Protein AF-E4X9U7-F1 (afdb_monomer_lite)

Organism: Oikopleura dioica (NCBI:txid34765)

Radius of gyration: 20.71 Å; chains: 1; bounding box: 51×36×70 Å

Structure (mmCIF, N/CA/C/O backbone):
data_AF-E4X9U7-F1
#
_entry.id   AF-E4X9U7-F1
#
loop_
_atom_site.group_PDB
_atom_site.id
_atom_site.type_symbol
_atom_site.label_atom_id
_atom_site.label_alt_id
_atom_site.label_comp_id
_atom_site.label_asym_id
_atom_site.label_entity_id
_atom_site.label_seq_id
_atom_site.pdbx_PDB_ins_code
_atom_site.Cartn_x
_atom_site.Cartn_y
_atom_site.Cartn_z
_atom_site.occupancy
_atom_site.B_iso_or_equiv
_atom_site.auth_seq_id
_atom_site.auth_comp_id
_atom_site.auth_asym_id
_atom_site.auth_atom_id
_atom_site.pdbx_PDB_model_num
ATOM 1 N N . MET A 1 1 ? -1.287 -4.870 41.354 1.00 30.45 1 MET A N 1
ATOM 2 C CA . MET A 1 1 ? -2.288 -5.944 41.155 1.00 30.45 1 MET A CA 1
ATOM 3 C C . MET A 1 1 ? -3.114 -5.733 39.871 1.00 30.45 1 MET A C 1
ATOM 5 O O . MET A 1 1 ? -4.284 -6.067 39.867 1.00 30.45 1 MET A O 1
ATOM 9 N N . ASN A 1 2 ? -2.528 -5.222 38.771 1.00 31.41 2 ASN A N 1
ATOM 10 C CA . ASN A 1 2 ? -3.279 -4.893 37.539 1.00 31.41 2 ASN A CA 1
ATOM 11 C C . ASN A 1 2 ? -2.710 -5.488 36.234 1.00 31.41 2 ASN A C 1
ATOM 13 O O . ASN A 1 2 ? -3.293 -5.262 35.182 1.00 31.41 2 ASN A O 1
ATOM 17 N N . ASP A 1 3 ? -1.643 -6.294 36.274 1.00 37.22 3 ASP A N 1
ATOM 18 C CA . ASP A 1 3 ? -1.066 -6.878 35.046 1.00 37.22 3 ASP A CA 1
ATOM 19 C C . ASP A 1 3 ? -1.612 -8.265 34.678 1.00 37.22 3 ASP A C 1
ATOM 21 O O . ASP A 1 3 ? -1.472 -8.710 33.543 1.00 37.22 3 ASP A O 1
ATOM 25 N N . PHE A 1 4 ? -2.307 -8.949 35.592 1.00 29.03 4 PHE A N 1
ATOM 26 C CA . PHE A 1 4 ? -2.798 -10.312 35.338 1.00 29.03 4 PHE A CA 1
ATOM 27 C C . PHE A 1 4 ? -4.132 -10.369 34.566 1.00 29.03 4 PHE A C 1
ATOM 29 O O . PHE A 1 4 ? -4.495 -11.419 34.038 1.00 29.03 4 PHE A O 1
ATOM 36 N N . MET A 1 5 ? -4.859 -9.247 34.462 1.00 32.81 5 MET A N 1
ATOM 37 C CA . MET A 1 5 ? -6.132 -9.157 33.723 1.00 32.81 5 MET A CA 1
ATOM 38 C C . MET A 1 5 ? -5.970 -8.681 32.271 1.00 32.81 5 MET A C 1
ATOM 40 O O . MET A 1 5 ? -6.881 -8.867 31.470 1.00 32.81 5 MET A O 1
ATOM 44 N N . ALA A 1 6 ? -4.815 -8.120 31.899 1.00 45.69 6 ALA A N 1
ATOM 45 C CA . ALA A 1 6 ? -4.606 -7.539 30.570 1.00 45.69 6 ALA A CA 1
ATOM 46 C C . ALA A 1 6 ? -4.510 -8.584 29.439 1.00 45.69 6 ALA A C 1
ATOM 48 O O . ALA A 1 6 ? -4.719 -8.246 28.278 1.00 45.69 6 ALA A O 1
ATOM 49 N N . ILE A 1 7 ? -4.224 -9.850 29.768 1.00 43.09 7 ILE A N 1
ATOM 50 C CA . ILE A 1 7 ? -3.960 -10.907 28.776 1.00 43.09 7 ILE A CA 1
ATOM 51 C C . ILE A 1 7 ? -5.187 -11.819 28.553 1.00 43.09 7 ILE A C 1
ATOM 53 O O 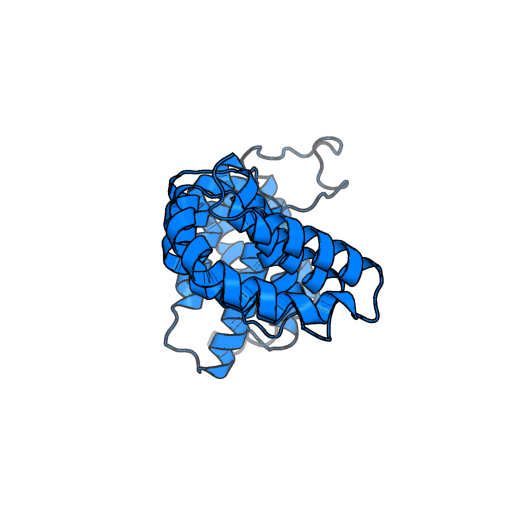. ILE A 1 7 ? -5.278 -12.485 27.528 1.00 43.09 7 ILE A O 1
ATOM 57 N N . ARG A 1 8 ? -6.187 -11.815 29.451 1.00 45.44 8 ARG A N 1
ATOM 58 C CA . ARG A 1 8 ? -7.375 -12.698 29.364 1.00 45.44 8 ARG A CA 1
ATOM 59 C C . ARG A 1 8 ? -8.542 -12.167 28.510 1.00 45.44 8 ARG A C 1
ATOM 61 O O . ARG A 1 8 ? -9.559 -12.844 28.429 1.00 45.44 8 ARG A O 1
ATOM 68 N N . GLY A 1 9 ? -8.425 -10.985 27.898 1.00 55.84 9 GLY A N 1
ATOM 69 C CA . GLY A 1 9 ? -9.565 -10.273 27.288 1.00 55.84 9 GLY A CA 1
ATOM 70 C C . GLY A 1 9 ? -9.423 -9.874 25.817 1.00 55.84 9 GLY A C 1
ATOM 71 O O . GLY A 1 9 ? -10.259 -9.131 25.313 1.00 55.84 9 GLY A O 1
ATOM 72 N N . LEU A 1 10 ? -8.372 -10.311 25.121 1.00 67.50 10 LEU A N 1
ATOM 73 C CA . LEU A 1 10 ? -8.215 -10.046 23.689 1.00 67.50 10 LEU A CA 1
ATOM 74 C C . LEU A 1 10 ? -8.800 -11.242 22.932 1.00 67.50 10 LEU A C 1
ATOM 76 O O . LEU A 1 10 ? -8.071 -12.166 22.595 1.00 67.50 10 LEU A O 1
ATOM 80 N N . THR A 1 11 ? -10.119 -11.261 22.745 1.00 83.31 11 THR A N 1
ATOM 81 C CA . THR A 1 11 ? -10.807 -12.238 21.882 1.00 83.31 11 THR A CA 1
ATOM 82 C C . THR A 1 11 ? -11.257 -11.576 20.583 1.00 83.31 11 THR A C 1
ATOM 84 O O . THR A 1 11 ? -11.285 -10.344 20.487 1.00 83.31 11 THR A O 1
ATOM 87 N N . GLU A 1 12 ? -11.619 -12.373 19.580 1.00 84.12 12 GLU A N 1
ATOM 88 C CA . GLU A 1 12 ? -12.164 -11.856 18.320 1.00 84.12 12 GLU A CA 1
ATOM 89 C C . GLU A 1 12 ? -13.484 -11.101 18.546 1.00 84.12 12 GLU A C 1
ATOM 91 O O . GLU A 1 12 ? -13.684 -10.021 17.993 1.00 84.12 12 GLU A O 1
ATOM 96 N N . GLU A 1 13 ? -14.344 -11.578 19.449 1.00 88.38 13 GLU A N 1
ATOM 97 C CA . GLU A 1 13 ? -15.596 -10.893 19.794 1.00 88.38 13 GLU A CA 1
ATOM 98 C C . GLU A 1 13 ? -15.329 -9.539 20.457 1.00 88.38 13 GLU A C 1
ATOM 100 O O . GLU A 1 13 ? -15.989 -8.542 20.154 1.00 88.38 13 GLU A O 1
ATOM 105 N N . SER A 1 14 ? -14.324 -9.488 21.336 1.00 89.88 14 SER A N 1
ATOM 106 C CA . SER A 1 14 ? -13.909 -8.257 22.014 1.00 89.88 14 SER A CA 1
ATOM 107 C C . SER A 1 14 ? -13.338 -7.240 21.025 1.00 89.88 14 SER A C 1
ATOM 109 O O . SER A 1 14 ? -13.605 -6.043 21.152 1.00 89.88 14 SER A O 1
ATOM 111 N N . LEU A 1 15 ? -12.594 -7.711 20.020 1.00 91.62 15 LEU A N 1
ATOM 112 C CA . LEU A 1 15 ? -12.098 -6.894 18.916 1.00 91.62 15 LEU A CA 1
ATOM 113 C C . LEU A 1 15 ? -13.257 -6.325 18.092 1.00 91.62 15 LEU A C 1
ATOM 115 O O . LEU A 1 15 ? -13.330 -5.110 17.923 1.00 91.62 15 LEU A O 1
ATOM 119 N N . ILE A 1 16 ? -14.180 -7.175 17.630 1.00 91.31 16 ILE A N 1
ATOM 120 C CA . ILE A 1 16 ? -15.332 -6.758 16.818 1.00 91.31 16 ILE A CA 1
ATOM 121 C C . ILE A 1 16 ? -16.148 -5.702 17.567 1.00 91.31 16 ILE A C 1
ATOM 123 O O . ILE A 1 16 ? -16.432 -4.632 17.021 1.00 91.31 16 ILE A O 1
ATOM 127 N N . LEU A 1 17 ? -16.476 -5.957 18.837 1.00 92.75 17 LEU A N 1
ATOM 128 C CA . LEU A 1 17 ? -17.208 -5.006 19.670 1.00 92.75 17 LEU A CA 1
ATOM 129 C C . LEU A 1 17 ? -16.447 -3.681 19.807 1.00 92.75 17 LEU A C 1
ATOM 131 O O . LEU A 1 17 ? -17.032 -2.615 19.610 1.00 92.75 17 LEU A O 1
ATOM 135 N N . ALA A 1 18 ? -15.145 -3.730 20.098 1.00 93.44 18 ALA A N 1
ATOM 136 C CA . ALA A 1 18 ? -14.320 -2.532 20.206 1.00 93.44 18 ALA A CA 1
ATOM 137 C C . ALA A 1 18 ? -14.277 -1.742 18.889 1.00 93.44 18 ALA A C 1
ATOM 139 O O . ALA A 1 18 ? -14.348 -0.511 18.920 1.00 93.44 18 ALA A O 1
ATOM 140 N N . THR A 1 19 ? -14.214 -2.412 17.736 1.00 94.38 19 THR A N 1
ATOM 141 C CA . THR A 1 19 ? -14.242 -1.768 16.416 1.00 94.38 19 THR A CA 1
ATOM 142 C C . THR A 1 19 ? -15.555 -1.021 16.197 1.00 94.38 19 THR A C 1
ATOM 144 O O . THR A 1 19 ? -15.530 0.162 15.849 1.00 94.38 19 THR A O 1
ATOM 147 N N . TRP A 1 20 ? -16.698 -1.653 16.469 1.00 94.44 20 TRP A N 1
ATOM 148 C CA . TRP A 1 20 ? -18.013 -1.024 16.305 1.00 94.44 20 TRP A CA 1
ATOM 149 C C . TRP A 1 20 ? -18.253 0.130 17.281 1.00 94.44 20 TRP A C 1
ATOM 151 O O . TRP A 1 20 ? -18.753 1.184 16.879 1.00 94.44 20 TRP A O 1
ATOM 161 N N . VAL A 1 21 ? -17.832 -0.017 18.541 1.00 94.38 21 VAL A N 1
ATOM 162 C CA . VAL A 1 21 ? -17.889 1.071 19.529 1.00 94.38 21 VAL A CA 1
ATOM 163 C C . VAL A 1 21 ? -17.029 2.250 19.074 1.00 94.38 21 VAL A C 1
ATOM 165 O O . VAL A 1 21 ? -17.490 3.394 19.083 1.00 94.38 21 VAL A O 1
ATOM 168 N N . THR A 1 22 ? -15.807 1.982 18.608 1.00 95.44 22 THR A N 1
ATOM 169 C CA . THR A 1 22 ? -14.901 3.023 18.104 1.00 95.44 22 THR A CA 1
ATOM 170 C C . THR A 1 22 ? -15.496 3.732 16.893 1.00 95.44 22 THR A C 1
ATOM 172 O O . THR A 1 22 ? -15.473 4.962 16.845 1.00 95.44 22 THR A O 1
ATOM 175 N N . LYS A 1 23 ? -16.100 2.990 15.957 1.00 94.50 23 LYS A N 1
ATOM 176 C CA . LYS A 1 23 ? -16.804 3.561 14.804 1.00 94.50 23 LYS A CA 1
ATOM 177 C C . LYS A 1 23 ? -17.934 4.496 15.234 1.00 94.50 23 LYS A C 1
ATOM 179 O O . LYS A 1 23 ? -17.986 5.636 14.781 1.00 94.50 23 LYS A O 1
ATOM 184 N N . GLY A 1 24 ? -18.804 4.063 16.145 1.00 93.06 24 GLY A N 1
ATOM 185 C CA . GLY A 1 24 ? -19.896 4.905 16.645 1.00 93.06 24 GLY A CA 1
ATOM 186 C C . GLY A 1 24 ? -19.395 6.196 17.307 1.00 93.06 24 GLY A C 1
ATOM 187 O O . GLY A 1 24 ? -19.920 7.283 17.049 1.00 93.06 24 GLY A O 1
ATOM 188 N N . ILE A 1 25 ? -18.334 6.103 18.116 1.00 93.75 25 ILE A N 1
ATOM 189 C CA . ILE A 1 25 ? -17.696 7.266 18.755 1.00 93.75 25 ILE A CA 1
ATOM 190 C C . ILE A 1 25 ? -17.080 8.198 17.705 1.00 93.75 25 ILE A C 1
ATOM 192 O O . ILE A 1 25 ? -17.238 9.418 17.816 1.00 93.75 25 ILE A O 1
ATOM 196 N N . LEU A 1 26 ? -16.409 7.642 16.695 1.00 94.44 26 LEU A N 1
ATOM 197 C CA . LEU A 1 26 ? -15.805 8.379 15.589 1.00 94.44 26 LEU A CA 1
ATOM 198 C C . LEU A 1 26 ? -16.857 9.183 14.819 1.00 94.44 26 LEU A C 1
ATOM 200 O O . LEU A 1 26 ? -16.718 10.403 14.702 1.00 94.44 26 LEU A O 1
ATOM 204 N N . LEU A 1 27 ? -17.924 8.521 14.362 1.00 92.69 27 LEU A N 1
ATOM 205 C CA . LEU A 1 27 ? -18.994 9.138 13.570 1.00 92.69 27 LEU A CA 1
ATOM 206 C C . LEU A 1 27 ? -19.703 10.256 14.347 1.00 92.69 27 LEU A C 1
ATOM 208 O O . LEU A 1 27 ? -19.949 11.331 13.799 1.00 92.69 27 LEU A O 1
ATOM 212 N N . LYS A 1 28 ? -19.957 10.048 15.647 1.00 91.94 28 LYS A N 1
ATOM 213 C CA . LYS A 1 28 ? -20.568 11.053 16.538 1.00 91.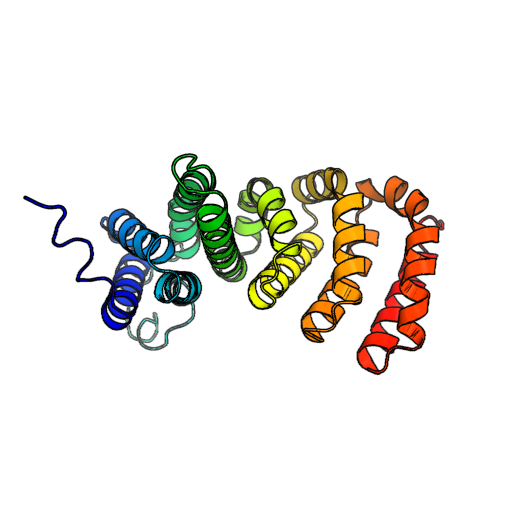94 28 LYS A CA 1
ATOM 214 C C . LYS A 1 28 ? -19.604 12.189 16.917 1.00 91.94 28 LYS A C 1
ATOM 216 O O . LYS A 1 28 ? -20.034 13.256 17.362 1.00 91.94 28 LYS A O 1
ATOM 221 N N . GLY A 1 29 ? -18.298 11.975 16.770 1.00 90.00 29 GLY A N 1
ATOM 222 C CA . GLY A 1 29 ? -17.257 12.909 17.186 1.00 90.00 29 GLY A CA 1
ATOM 223 C C . GLY A 1 29 ? -17.010 12.942 18.699 1.00 90.00 29 GLY A C 1
ATOM 224 O O . GLY A 1 29 ? -16.651 13.996 19.229 1.00 90.00 29 GLY A O 1
ATOM 225 N N . GLY A 1 30 ? -17.180 11.820 19.401 1.00 91.62 30 GLY A N 1
ATOM 226 C CA . GLY A 1 30 ? -16.997 11.723 20.854 1.00 91.62 30 GLY A CA 1
ATOM 227 C C . GLY A 1 30 ? -15.571 12.040 21.334 1.00 91.62 30 GLY A C 1
ATOM 228 O O . GLY A 1 30 ? -14.601 11.937 20.583 1.00 91.62 30 GLY A O 1
ATOM 229 N N . LYS A 1 31 ? -15.435 12.450 22.603 1.00 91.50 31 LYS A N 1
ATOM 230 C CA . LYS A 1 31 ? -14.141 12.827 23.213 1.00 91.50 31 LYS A CA 1
ATOM 231 C C . LYS A 1 31 ? -13.262 11.624 23.567 1.00 91.50 31 LYS A C 1
ATOM 233 O O . LYS A 1 31 ? -12.048 11.742 23.548 1.00 91.50 31 LYS A O 1
ATOM 238 N N . SER A 1 32 ? -13.866 10.466 23.828 1.00 93.75 32 SER A N 1
ATOM 239 C CA . SER A 1 32 ? -13.161 9.225 24.173 1.00 93.75 32 SER A CA 1
ATOM 240 C C . SER A 1 32 ? -12.509 8.523 22.975 1.00 93.75 32 SER A C 1
ATOM 242 O O . SER A 1 32 ? -11.929 7.457 23.145 1.00 93.75 32 SER A O 1
ATOM 244 N N . LEU A 1 33 ? -12.589 9.092 21.763 1.00 94.19 33 LEU A N 1
ATOM 245 C CA . LEU A 1 33 ? -12.083 8.462 20.539 1.00 94.19 33 LEU A CA 1
ATOM 246 C C . LEU A 1 33 ? -10.615 8.034 20.660 1.00 94.19 33 LEU A C 1
ATOM 248 O O . LEU A 1 33 ? -10.282 6.921 20.280 1.00 94.19 33 LEU A O 1
ATOM 252 N N . GLU A 1 34 ? -9.752 8.888 21.210 1.00 94.19 34 GLU A N 1
ATOM 253 C CA . GLU A 1 34 ? -8.320 8.590 21.327 1.00 94.19 34 GLU A CA 1
ATOM 254 C C . GLU A 1 34 ? -8.046 7.358 22.193 1.00 94.19 34 GLU A C 1
ATOM 256 O O . GLU A 1 34 ? -7.286 6.487 21.780 1.00 94.19 34 GLU A O 1
ATOM 261 N N . GLU A 1 35 ? -8.732 7.236 23.332 1.00 93.75 35 GLU A N 1
ATOM 262 C CA . GLU A 1 35 ? -8.617 6.081 24.230 1.00 93.75 35 GLU A CA 1
ATOM 263 C C . GLU A 1 35 ? -9.051 4.781 23.533 1.00 93.75 35 GLU A C 1
ATOM 265 O O . GLU A 1 35 ? -8.449 3.723 23.716 1.00 93.75 35 GLU A O 1
ATOM 270 N N . TRP A 1 36 ? -10.098 4.850 22.709 1.00 94.75 36 TRP A N 1
ATOM 271 C CA . TRP A 1 36 ? -10.592 3.697 21.957 1.00 94.75 36 TRP A CA 1
ATOM 272 C C . TRP A 1 36 ? -9.680 3.315 20.790 1.00 94.75 36 TRP A C 1
ATOM 274 O O . TRP A 1 36 ? -9.463 2.125 20.560 1.00 94.75 36 TRP A O 1
ATOM 284 N N . LEU A 1 37 ? -9.072 4.293 20.115 1.00 94.44 37 LEU A N 1
ATOM 285 C CA . LEU A 1 37 ? -8.030 4.033 19.120 1.00 94.44 37 LEU A CA 1
ATOM 286 C C . LEU A 1 37 ? -6.805 3.372 19.759 1.00 94.44 37 LEU A C 1
ATOM 288 O O . LEU A 1 37 ? -6.274 2.419 19.193 1.00 94.44 37 LEU A O 1
ATOM 292 N N . ASP A 1 38 ? -6.403 3.800 20.959 1.00 92.56 38 ASP A N 1
ATOM 293 C CA . ASP A 1 38 ? -5.316 3.154 21.703 1.00 92.56 38 ASP A CA 1
ATOM 294 C C . ASP A 1 38 ? -5.666 1.707 22.064 1.00 92.56 38 ASP A C 1
ATOM 296 O O . ASP A 1 38 ? -4.839 0.809 21.896 1.00 92.56 38 ASP A O 1
ATOM 300 N N . LYS A 1 39 ? -6.908 1.440 22.486 1.00 91.38 39 LYS A N 1
ATOM 301 C CA . LYS A 1 39 ? -7.385 0.067 22.716 1.00 91.38 39 LYS A CA 1
ATOM 302 C C . LYS A 1 39 ? -7.302 -0.774 21.444 1.00 91.38 39 LYS A C 1
ATOM 304 O O . LYS A 1 39 ? -6.751 -1.868 21.509 1.00 91.38 39 LYS A O 1
ATOM 309 N N . LEU A 1 40 ? -7.777 -0.269 20.302 1.00 92.31 40 LEU A N 1
ATOM 310 C CA . LEU A 1 40 ? -7.688 -0.983 19.022 1.00 92.31 40 LEU A CA 1
ATOM 311 C C . LEU A 1 40 ? -6.240 -1.231 18.589 1.00 92.31 40 LEU A C 1
ATOM 313 O O . LEU A 1 40 ? -5.917 -2.338 18.160 1.00 92.31 40 LEU A O 1
ATOM 317 N N . LEU A 1 41 ? -5.343 -0.256 18.755 1.00 91.56 41 LEU A N 1
ATOM 318 C CA . LEU A 1 41 ? -3.920 -0.437 18.456 1.00 91.56 41 LEU A CA 1
ATOM 319 C C . LEU A 1 41 ? -3.280 -1.527 19.324 1.00 91.56 41 LEU A C 1
ATOM 321 O O . LEU A 1 41 ? -2.449 -2.293 18.834 1.00 91.56 41 LEU A O 1
ATOM 325 N N . ARG A 1 42 ? -3.694 -1.687 20.584 1.00 89.56 42 ARG A N 1
ATOM 326 C CA . ARG A 1 42 ? -3.177 -2.774 21.436 1.00 89.56 42 ARG A CA 1
ATOM 327 C C . ARG A 1 42 ? -3.494 -4.160 20.872 1.00 89.56 42 ARG A C 1
ATOM 329 O O . ARG A 1 42 ? -2.625 -5.024 20.929 1.00 89.56 42 ARG A O 1
ATOM 336 N N . PHE A 1 43 ? -4.657 -4.366 20.248 1.00 89.31 43 PHE A N 1
ATOM 337 C CA . PHE A 1 43 ? -4.956 -5.637 19.572 1.00 89.31 43 PHE A CA 1
ATOM 338 C C . PHE A 1 43 ? -3.965 -5.930 18.435 1.00 89.31 43 PHE A C 1
ATOM 340 O O . PHE A 1 43 ? -3.533 -7.066 18.275 1.00 89.31 43 PHE A O 1
ATOM 347 N N . THR A 1 44 ? -3.531 -4.907 17.694 1.00 87.38 44 THR A N 1
ATOM 348 C CA . THR A 1 44 ? -2.623 -5.047 16.533 1.00 87.38 44 THR A CA 1
ATOM 349 C C . THR A 1 44 ? -1.170 -5.377 16.905 1.00 87.38 44 THR A C 1
ATOM 351 O O . THR A 1 44 ? -0.376 -5.755 16.042 1.00 87.38 44 THR A O 1
ATOM 354 N N . THR A 1 45 ? -0.827 -5.256 18.190 1.00 85.31 45 THR A N 1
ATOM 355 C CA . THR A 1 45 ? 0.504 -5.547 18.755 1.00 85.31 45 THR A CA 1
ATOM 356 C C . THR A 1 45 ? 0.495 -6.754 19.700 1.00 85.31 45 THR A C 1
ATOM 358 O O . THR A 1 45 ? 1.510 -7.050 20.331 1.00 85.31 45 THR A O 1
ATOM 361 N N . ALA A 1 46 ? -0.649 -7.440 19.804 1.00 81.88 46 ALA A N 1
ATOM 362 C CA . ALA A 1 46 ? -0.854 -8.609 20.649 1.00 81.88 46 ALA A CA 1
ATOM 363 C C . ALA A 1 46 ? -0.365 -9.908 19.970 1.00 81.88 46 ALA A C 1
ATOM 365 O O . ALA A 1 46 ? 0.616 -9.910 19.226 1.00 81.88 46 ALA A O 1
ATOM 366 N N . SER A 1 47 ? -1.032 -11.037 20.237 1.00 76.38 47 SER A N 1
ATOM 367 C CA . SER A 1 47 ? -0.688 -12.335 19.649 1.00 76.38 47 SER A CA 1
ATOM 368 C C . SER A 1 47 ? -0.808 -12.333 18.119 1.00 76.38 47 SER A C 1
ATOM 370 O O . SER A 1 47 ? -1.559 -11.564 17.512 1.00 76.38 47 SER A O 1
ATOM 372 N N . LYS A 1 48 ? -0.055 -13.227 17.470 1.00 70.69 48 LYS A N 1
ATOM 373 C CA . LYS A 1 48 ? 0.078 -13.265 16.006 1.00 70.69 48 LYS A CA 1
ATOM 374 C C . LYS A 1 48 ? -1.252 -13.493 15.271 1.00 70.69 48 LYS A C 1
ATOM 376 O O . LYS A 1 48 ? -1.438 -12.950 14.191 1.00 70.69 48 LYS A O 1
ATOM 381 N N . GLU A 1 49 ? -2.165 -14.265 15.853 1.00 76.38 49 GLU A N 1
ATOM 382 C CA . GLU A 1 49 ? -3.452 -14.613 15.231 1.00 76.38 49 GLU A CA 1
ATOM 383 C C . GLU A 1 49 ? -4.422 -13.426 15.217 1.00 76.38 49 GLU A C 1
ATOM 385 O O . GLU A 1 49 ? -4.964 -13.073 14.173 1.00 76.38 49 GLU A O 1
ATOM 390 N N . ILE A 1 50 ? -4.581 -12.755 16.360 1.00 84.12 50 ILE A N 1
ATOM 391 C CA . ILE A 1 50 ? -5.548 -11.659 16.513 1.00 84.12 50 ILE A CA 1
ATOM 392 C C . ILE A 1 50 ? -5.001 -10.355 15.940 1.00 84.12 50 ILE A C 1
ATOM 394 O O . ILE A 1 50 ? -5.759 -9.563 15.389 1.00 84.12 50 ILE A O 1
ATOM 398 N N . SER A 1 51 ? -3.690 -10.127 16.034 1.00 87.69 51 SER A N 1
ATOM 399 C CA . SER A 1 51 ? -3.072 -8.869 15.603 1.00 87.69 51 SER A CA 1
ATOM 400 C C . SER A 1 51 ? -3.315 -8.539 14.135 1.00 87.69 51 SER A C 1
ATOM 402 O O . SER A 1 51 ? -3.529 -7.372 13.796 1.00 87.69 51 SER A O 1
ATOM 404 N N . ARG A 1 52 ? -3.350 -9.561 13.273 1.00 85.69 52 ARG A N 1
ATOM 405 C CA . ARG A 1 52 ? -3.656 -9.374 11.859 1.00 85.69 52 ARG A CA 1
ATOM 406 C C . ARG A 1 52 ? -5.126 -9.035 11.627 1.00 85.69 52 ARG A C 1
ATOM 408 O O . ARG A 1 52 ? -5.418 -8.049 10.958 1.00 85.69 52 ARG A O 1
ATOM 415 N N . ILE A 1 53 ? -6.037 -9.814 12.209 1.00 88.25 53 ILE A N 1
ATOM 416 C CA . ILE A 1 53 ? -7.483 -9.561 12.117 1.00 88.25 53 ILE A CA 1
ATOM 417 C C . ILE A 1 53 ? -7.785 -8.149 12.632 1.00 88.25 53 ILE A C 1
ATOM 419 O O . ILE A 1 53 ? -8.496 -7.384 11.988 1.00 88.25 53 ILE A O 1
ATOM 423 N N . ALA A 1 54 ? -7.145 -7.762 13.736 1.00 91.31 54 ALA A N 1
ATOM 424 C CA . ALA A 1 54 ? -7.258 -6.433 14.307 1.00 91.31 54 ALA A CA 1
ATOM 425 C C . ALA A 1 54 ? -6.839 -5.336 13.335 1.00 91.31 54 ALA A C 1
ATOM 427 O O . ALA A 1 54 ? -7.545 -4.338 13.251 1.00 91.31 54 ALA A O 1
ATOM 428 N N . ALA A 1 55 ? -5.739 -5.514 12.597 1.00 88.94 55 ALA A N 1
ATOM 429 C CA . ALA A 1 55 ? -5.294 -4.562 11.583 1.00 88.94 55 ALA A CA 1
ATOM 430 C C . ALA A 1 55 ? -6.287 -4.456 10.411 1.00 88.94 55 ALA A C 1
ATOM 432 O O . ALA A 1 55 ? -6.577 -3.348 9.960 1.00 88.94 55 ALA A O 1
ATOM 433 N N . ASP A 1 56 ? -6.865 -5.574 9.966 1.00 86.62 56 ASP A N 1
ATOM 434 C CA . ASP A 1 56 ? -7.883 -5.584 8.909 1.00 86.62 56 ASP A CA 1
ATOM 435 C C . ASP A 1 56 ? -9.208 -4.930 9.347 1.00 86.62 56 ASP A C 1
ATOM 437 O O . ASP A 1 56 ? -9.837 -4.217 8.561 1.00 86.62 56 ASP A O 1
ATOM 441 N N . CYS A 1 57 ? -9.600 -5.054 10.620 1.00 90.38 57 CYS A N 1
ATOM 442 C CA . CYS A 1 57 ? -10.798 -4.404 11.164 1.00 90.38 57 CYS A CA 1
ATOM 443 C C . CYS A 1 57 ? -10.763 -2.866 11.091 1.00 90.38 57 CYS A C 1
ATOM 445 O O . CYS A 1 57 ? -11.822 -2.240 11.151 1.00 90.38 57 CYS A O 1
ATOM 447 N N . TRP A 1 58 ? -9.597 -2.230 10.920 1.00 91.06 58 TRP A N 1
ATOM 448 C CA . TRP A 1 58 ? -9.510 -0.768 10.773 1.00 91.06 58 TRP A CA 1
ATOM 449 C C . TRP A 1 58 ? -10.243 -0.245 9.540 1.00 91.06 58 TRP A C 1
ATOM 451 O O . TRP A 1 58 ? -10.778 0.863 9.585 1.00 91.06 58 TRP A O 1
ATOM 461 N N . TRP A 1 59 ? -10.340 -1.048 8.476 1.00 86.75 59 TRP A N 1
ATOM 462 C CA . TRP A 1 59 ? -11.152 -0.719 7.302 1.00 86.75 59 TRP A CA 1
ATOM 463 C C . TRP A 1 59 ? -12.615 -0.428 7.677 1.00 86.75 59 TRP A C 1
ATOM 465 O O . TRP A 1 59 ? -13.237 0.487 7.136 1.00 86.75 59 TRP A O 1
ATOM 475 N N . LEU A 1 60 ? -13.165 -1.154 8.658 1.00 90.50 60 LEU A N 1
ATOM 476 C CA . LEU A 1 60 ? -14.561 -1.004 9.074 1.00 90.50 60 LEU A CA 1
ATOM 477 C C . LEU A 1 60 ? -14.856 0.365 9.691 1.00 90.50 60 LEU A C 1
ATOM 479 O O . LEU A 1 60 ? -16.010 0.786 9.661 1.00 90.50 60 LEU A O 1
ATOM 483 N N . LEU A 1 61 ? -13.853 1.074 10.224 1.00 91.44 61 LEU A N 1
ATOM 484 C CA . LEU A 1 61 ? -14.057 2.376 10.869 1.00 91.44 61 LEU A CA 1
ATOM 485 C C . LEU A 1 61 ? -14.589 3.435 9.896 1.00 91.44 61 LEU A C 1
ATOM 487 O O . LEU A 1 61 ? -15.401 4.262 10.307 1.00 91.44 61 LEU A O 1
ATOM 491 N N . LEU A 1 62 ? -14.165 3.384 8.629 1.00 86.12 62 LEU A N 1
ATOM 492 C CA . LEU A 1 62 ? -14.605 4.308 7.575 1.00 86.12 62 LEU A CA 1
ATOM 493 C C . LEU A 1 62 ? -15.405 3.630 6.454 1.00 86.12 62 LEU A C 1
ATOM 495 O O . LEU A 1 62 ? -15.947 4.331 5.610 1.00 86.12 62 LEU A O 1
ATOM 499 N N . GLY A 1 63 ? -15.496 2.296 6.425 1.00 83.50 63 GLY A N 1
ATOM 500 C CA . GLY A 1 63 ? -16.322 1.595 5.439 1.00 83.50 63 GLY A CA 1
ATOM 501 C C . GLY A 1 63 ? -17.812 1.937 5.563 1.00 83.50 63 GLY A C 1
ATOM 502 O O . GLY A 1 63 ? -18.286 2.273 6.648 1.00 83.50 63 GLY A O 1
ATOM 503 N N . ASP A 1 64 ? -18.569 1.816 4.476 1.00 80.75 64 ASP A N 1
ATOM 504 C CA . ASP A 1 64 ? -20.005 2.108 4.487 1.00 80.75 64 ASP A CA 1
ATOM 505 C C . ASP A 1 64 ? -20.785 1.139 5.381 1.00 80.75 64 ASP A C 1
ATOM 507 O O . ASP A 1 64 ? -20.573 -0.075 5.363 1.00 80.75 64 ASP A O 1
ATOM 511 N N . THR A 1 65 ? -21.710 1.683 6.170 1.00 84.62 65 THR A N 1
ATOM 512 C CA . THR A 1 65 ? -22.593 0.911 7.054 1.00 84.62 65 THR A CA 1
ATOM 513 C C . THR A 1 65 ? -24.007 1.476 6.986 1.00 84.62 65 THR A C 1
ATOM 515 O O . THR A 1 65 ? -24.238 2.528 7.586 1.00 84.62 65 THR A O 1
ATOM 518 N N . PRO A 1 66 ? -24.942 0.800 6.289 1.00 81.00 66 PRO A N 1
ATOM 519 C CA . PRO A 1 66 ? -26.312 1.284 6.093 1.00 81.00 66 PRO A CA 1
ATOM 520 C C . PRO A 1 66 ? -27.024 1.623 7.407 1.00 81.00 66 PRO A C 1
ATOM 522 O O . PRO A 1 66 ? -27.690 2.651 7.504 1.00 81.00 66 PRO A O 1
ATOM 525 N N . ASP A 1 67 ? -26.795 0.811 8.442 1.00 82.88 67 ASP A N 1
ATOM 526 C CA . ASP A 1 67 ? -27.405 0.975 9.766 1.00 82.88 67 ASP A CA 1
ATOM 527 C C . ASP A 1 67 ? -26.875 2.192 10.537 1.00 82.88 67 ASP A C 1
ATOM 529 O O . ASP A 1 67 ? -27.527 2.674 11.455 1.00 82.88 67 ASP A O 1
ATOM 533 N N . LEU A 1 68 ? -25.693 2.700 10.176 1.00 81.88 68 LEU A N 1
ATOM 534 C CA . LEU A 1 68 ? -25.075 3.895 10.757 1.00 81.88 68 LEU A CA 1
ATOM 535 C C . LEU A 1 68 ? -24.917 4.967 9.677 1.00 81.88 68 LEU A C 1
ATOM 537 O O . LEU A 1 68 ? -23.825 5.494 9.464 1.00 81.88 68 LEU A O 1
ATOM 541 N N . SER A 1 69 ? -26.009 5.250 8.972 1.00 84.25 69 SER A N 1
ATOM 542 C CA . SER A 1 69 ? -26.078 6.243 7.902 1.00 84.25 69 SER A CA 1
ATOM 543 C C . SER A 1 69 ? -26.883 7.475 8.320 1.00 84.25 69 SER A C 1
ATOM 545 O O . SER A 1 69 ? -27.675 7.451 9.267 1.00 84.25 69 SER A O 1
ATOM 547 N N . THR A 1 70 ? -26.711 8.571 7.580 1.00 83.25 70 THR A N 1
ATOM 548 C CA . THR A 1 70 ? -27.567 9.759 7.718 1.00 83.25 70 THR A CA 1
ATOM 549 C C . THR A 1 70 ? -29.026 9.461 7.369 1.00 83.25 70 THR A C 1
ATOM 551 O O . THR A 1 70 ? -29.921 10.075 7.941 1.00 83.25 70 THR A O 1
ATOM 554 N N . GLU A 1 71 ? -29.270 8.502 6.470 1.00 84.38 71 GLU A N 1
ATOM 555 C CA . GLU A 1 71 ? -30.609 8.043 6.068 1.00 84.38 71 GLU A CA 1
ATOM 556 C C . GLU A 1 71 ? -31.334 7.342 7.223 1.00 84.38 71 GLU A C 1
ATOM 558 O O . GLU A 1 71 ? -32.527 7.550 7.427 1.00 84.38 71 GLU A O 1
ATOM 563 N N . ALA A 1 72 ? -30.593 6.599 8.048 1.00 84.31 72 ALA A N 1
ATOM 564 C CA . ALA A 1 72 ? -31.083 6.007 9.290 1.00 84.31 72 ALA A CA 1
ATOM 565 C C . ALA A 1 72 ? -31.232 7.027 10.447 1.00 84.31 72 ALA A C 1
ATOM 567 O O . ALA A 1 72 ? -31.506 6.645 11.583 1.00 84.31 72 ALA A O 1
ATOM 568 N N . GLY A 1 73 ? -31.051 8.329 10.185 1.00 83.75 73 GLY A N 1
ATOM 569 C CA . GLY A 1 73 ? -31.229 9.407 11.164 1.00 83.75 73 GLY A CA 1
ATOM 570 C C . GLY A 1 73 ? -30.019 9.672 12.067 1.00 83.75 73 GLY A C 1
ATOM 571 O O . GLY A 1 73 ? -30.127 10.441 13.026 1.00 83.75 73 GLY A O 1
ATOM 572 N N . PHE A 1 74 ? -28.855 9.075 11.787 1.00 86.31 74 PHE A N 1
ATOM 573 C CA . PHE A 1 74 ? -27.646 9.318 12.575 1.00 86.31 74 PHE A CA 1
ATOM 574 C C . PHE A 1 74 ? -26.965 10.636 12.191 1.00 86.31 74 PHE A C 1
ATOM 576 O O . PHE A 1 74 ? -26.748 10.948 11.022 1.00 86.31 74 PHE A O 1
ATOM 583 N N . ASN A 1 75 ? -26.551 11.402 13.204 1.00 85.62 75 ASN A N 1
ATOM 584 C CA . ASN A 1 75 ? -25.768 12.621 13.011 1.00 85.62 75 ASN A CA 1
ATOM 585 C C . ASN A 1 75 ? -24.276 12.284 12.863 1.00 85.62 75 ASN A C 1
ATOM 587 O O . ASN A 1 75 ? -23.571 12.101 13.861 1.00 85.62 75 ASN A O 1
ATOM 591 N N . ILE A 1 76 ? -23.811 12.204 11.616 1.00 90.12 76 ILE A N 1
ATOM 592 C CA . ILE A 1 76 ? -22.427 11.876 11.265 1.00 90.12 76 ILE A CA 1
ATOM 593 C C . ILE A 1 76 ? -21.628 13.161 11.044 1.00 90.12 76 ILE A C 1
ATOM 595 O O . ILE A 1 76 ? -22.001 14.032 10.258 1.00 90.12 76 ILE A O 1
ATOM 599 N N . LYS A 1 77 ? -20.486 13.286 11.723 1.00 90.38 77 LYS A N 1
ATOM 600 C CA . LYS A 1 77 ? -19.574 14.415 11.519 1.00 90.38 77 LYS A CA 1
ATOM 601 C C . LYS A 1 77 ? -18.897 14.316 10.158 1.00 90.38 77 LYS A C 1
ATOM 603 O O . LYS A 1 77 ? -18.205 13.345 9.893 1.00 90.38 77 LYS A O 1
ATOM 608 N N . LEU A 1 78 ? -19.006 15.365 9.345 1.00 86.75 78 LEU A N 1
ATOM 609 C CA . LEU A 1 78 ? -18.402 15.421 8.008 1.00 86.75 78 LEU A CA 1
ATOM 610 C C . LEU A 1 78 ? -16.895 15.109 8.013 1.00 86.75 78 LEU A C 1
ATOM 612 O O . LEU A 1 78 ? -16.421 14.347 7.182 1.00 86.75 78 LEU A O 1
ATOM 616 N N . LEU A 1 79 ? -16.153 15.661 8.981 1.00 88.12 79 LEU A N 1
ATOM 617 C CA . LEU A 1 79 ? -14.691 15.543 9.049 1.00 88.12 79 LEU A CA 1
ATOM 618 C C . LEU A 1 79 ? -14.188 14.320 9.837 1.00 88.12 79 LEU A C 1
ATOM 620 O O . LEU A 1 79 ? -13.044 14.299 10.303 1.00 88.12 79 LEU A O 1
ATOM 624 N N . HIS A 1 80 ? -15.038 13.314 10.060 1.00 89.50 80 HIS A N 1
ATOM 625 C CA . HIS A 1 80 ? -14.631 12.108 10.780 1.00 89.50 80 HIS A CA 1
ATOM 626 C C . HIS A 1 80 ? -13.465 11.350 10.102 1.00 89.50 80 HIS A C 1
ATOM 628 O O . HIS A 1 80 ? -12.586 10.911 10.849 1.00 89.50 80 HIS A O 1
ATOM 634 N N . PRO A 1 81 ? -13.336 11.258 8.756 1.00 86.50 81 PRO A N 1
ATOM 635 C CA . PRO A 1 81 ? -12.200 10.573 8.134 1.00 86.50 81 PRO A CA 1
ATOM 636 C C . PRO A 1 81 ? -10.876 11.294 8.408 1.00 86.50 81 PRO A C 1
ATOM 638 O O . PRO A 1 81 ? -9.898 10.672 8.824 1.00 86.50 81 PRO A O 1
ATOM 641 N N . GLN A 1 82 ? -10.863 12.625 8.267 1.00 85.38 82 GLN A N 1
ATOM 642 C CA . GLN A 1 82 ? -9.690 13.457 8.551 1.00 85.38 82 GLN A CA 1
ATOM 643 C C . GLN A 1 82 ? -9.294 13.355 10.022 1.00 85.38 82 GLN A C 1
ATOM 645 O O . GLN A 1 82 ? -8.115 13.215 10.341 1.00 85.38 82 GLN A O 1
ATOM 650 N N . ARG A 1 83 ? -10.280 13.382 10.926 1.00 88.75 83 ARG A N 1
ATOM 651 C CA . ARG A 1 83 ? -10.039 13.247 12.364 1.00 88.75 83 ARG A CA 1
ATOM 652 C C . ARG A 1 83 ? -9.454 11.881 12.718 1.00 88.75 83 ARG A C 1
ATOM 654 O O . ARG A 1 83 ? -8.518 11.833 13.512 1.00 88.75 83 ARG A O 1
ATOM 661 N N . LEU A 1 84 ? -9.979 10.790 12.152 1.00 90.56 84 LEU A N 1
ATOM 662 C CA . LEU A 1 84 ? -9.442 9.447 12.389 1.00 90.56 84 LEU A CA 1
ATOM 663 C C . LEU A 1 84 ? -7.972 9.381 11.986 1.00 90.56 84 LEU A C 1
ATOM 665 O O . LEU A 1 84 ? -7.131 8.932 12.764 1.00 90.56 84 LEU A O 1
ATOM 669 N N . PHE A 1 85 ? -7.665 9.860 10.785 1.00 86.62 85 PHE A N 1
ATOM 670 C CA . PHE A 1 85 ? -6.317 9.825 10.248 1.00 86.62 85 PHE A CA 1
ATOM 671 C C . PHE A 1 85 ? -5.342 10.676 11.066 1.00 86.62 85 PHE A C 1
ATOM 673 O O . PHE A 1 85 ? -4.291 10.178 11.469 1.00 86.62 85 PHE A O 1
ATOM 680 N N . ALA A 1 86 ? -5.721 11.915 11.394 1.00 85.44 86 ALA A N 1
ATOM 681 C CA . ALA A 1 86 ? -4.897 12.834 12.177 1.00 85.44 86 ALA A CA 1
ATOM 682 C C . ALA A 1 86 ? -4.550 12.287 13.573 1.00 85.44 86 ALA A C 1
ATOM 684 O O . ALA A 1 86 ? -3.442 12.500 14.059 1.00 85.44 86 ALA A O 1
ATOM 685 N N . LEU A 1 87 ? -5.474 11.559 14.211 1.00 90.38 87 LEU A N 1
ATOM 686 C CA . LEU A 1 87 ? -5.239 10.940 15.520 1.00 90.38 87 LEU A CA 1
ATOM 687 C C . LEU A 1 87 ? -4.442 9.637 15.428 1.00 90.38 87 LEU A C 1
ATOM 689 O O . LEU A 1 87 ? -3.674 9.316 16.334 1.00 90.38 87 LEU A O 1
ATOM 693 N N . THR A 1 88 ? -4.631 8.874 14.354 1.00 89.56 88 THR A N 1
ATOM 694 C CA . THR A 1 88 ? -4.036 7.541 14.213 1.00 89.56 88 THR A CA 1
ATOM 695 C C . THR A 1 88 ? -2.601 7.615 13.708 1.00 89.56 88 THR A C 1
ATOM 697 O O . THR A 1 88 ? -1.736 6.909 14.221 1.00 89.56 88 THR A O 1
ATOM 700 N N . LEU A 1 89 ? -2.314 8.489 12.741 1.00 85.12 89 LEU A N 1
ATOM 701 C CA . LEU A 1 89 ? -1.007 8.557 12.091 1.00 85.12 89 LEU A CA 1
ATOM 702 C C . LEU A 1 89 ? 0.167 8.742 13.079 1.00 85.12 89 LEU A C 1
ATOM 704 O O . LEU A 1 89 ? 1.132 7.978 12.985 1.00 85.12 89 LEU A O 1
ATOM 708 N N . PRO A 1 90 ? 0.124 9.683 14.047 1.00 86.69 90 PRO A N 1
ATOM 709 C CA . PRO A 1 90 ? 1.204 9.832 15.022 1.00 86.69 90 PRO A CA 1
ATOM 710 C C . PRO A 1 90 ? 1.381 8.581 15.890 1.00 86.69 90 PRO A C 1
ATOM 712 O O . PRO A 1 90 ? 2.509 8.179 16.164 1.00 86.69 90 PRO A O 1
ATOM 715 N N . LYS A 1 91 ? 0.276 7.925 16.270 1.00 90.12 91 LYS A N 1
ATOM 716 C CA . LYS A 1 91 ? 0.297 6.706 17.090 1.00 90.12 91 LYS A CA 1
ATOM 717 C C . LYS A 1 91 ? 0.960 5.543 16.347 1.00 90.12 91 LYS A C 1
ATOM 719 O O . LYS A 1 91 ? 1.782 4.845 16.930 1.00 90.12 91 LYS A O 1
ATOM 724 N N . LEU A 1 92 ? 0.675 5.377 15.052 1.00 87.56 92 LEU A N 1
ATOM 725 C CA . LEU A 1 92 ? 1.318 4.347 14.224 1.00 87.56 92 LEU A CA 1
ATOM 726 C C . LEU A 1 92 ? 2.832 4.559 14.126 1.00 87.56 92 LEU A C 1
ATOM 728 O O . LEU A 1 92 ? 3.585 3.596 14.243 1.00 87.56 92 LEU A O 1
ATOM 732 N N . LYS A 1 93 ? 3.293 5.807 13.963 1.00 83.31 93 LYS A N 1
ATOM 733 C CA . LYS A 1 93 ? 4.733 6.120 13.925 1.00 83.31 93 LYS A CA 1
ATOM 734 C C . LYS A 1 93 ? 5.433 5.724 15.222 1.00 83.31 93 LYS A C 1
ATOM 736 O O . LYS A 1 93 ? 6.448 5.040 15.168 1.00 83.31 93 LYS A O 1
ATOM 741 N N . VAL A 1 94 ? 4.843 6.065 16.370 1.00 86.81 94 VAL A N 1
ATOM 742 C CA . VAL A 1 94 ? 5.373 5.679 17.689 1.00 86.81 94 VAL A CA 1
ATOM 743 C C . VAL A 1 94 ? 5.494 4.158 17.817 1.00 86.81 94 VAL A C 1
ATOM 745 O O . VAL A 1 94 ? 6.514 3.667 18.288 1.00 86.81 94 VAL A O 1
ATOM 748 N N . VAL A 1 95 ? 4.491 3.404 17.356 1.00 85.75 95 VAL A N 1
ATOM 749 C CA . VAL A 1 95 ? 4.515 1.930 17.395 1.00 85.75 95 VAL A CA 1
ATOM 750 C C . VAL A 1 95 ? 5.588 1.345 16.464 1.00 85.75 95 VAL A C 1
ATOM 752 O O . VAL A 1 95 ? 6.253 0.380 16.830 1.00 85.75 95 VAL A O 1
ATOM 755 N N . ILE A 1 96 ? 5.784 1.922 15.275 1.00 81.38 96 ILE A N 1
ATOM 756 C CA . ILE A 1 96 ? 6.794 1.476 14.295 1.00 81.38 96 ILE A CA 1
ATOM 757 C C . ILE A 1 96 ? 8.226 1.755 14.777 1.00 81.38 96 ILE A C 1
ATOM 759 O O . ILE A 1 96 ? 9.146 0.995 14.463 1.00 81.38 96 ILE A O 1
ATOM 763 N N . GLU A 1 97 ? 8.425 2.854 15.503 1.00 81.56 97 GLU A N 1
ATOM 764 C CA . GLU A 1 97 ? 9.728 3.297 16.011 1.00 81.56 97 GLU A CA 1
ATOM 765 C C . GLU A 1 97 ? 10.091 2.681 17.374 1.00 81.56 97 GLU A C 1
ATOM 767 O O . GLU A 1 97 ? 11.192 2.916 17.880 1.00 81.56 97 GLU A O 1
ATOM 772 N N . ASP A 1 98 ? 9.203 1.873 17.962 1.00 81.19 98 ASP A N 1
ATOM 773 C CA . ASP A 1 98 ? 9.409 1.242 19.264 1.00 81.19 98 ASP A CA 1
ATOM 774 C C . ASP A 1 98 ? 10.595 0.258 19.241 1.00 81.19 98 ASP A C 1
ATOM 776 O O . ASP A 1 98 ? 10.527 -0.853 18.717 1.00 81.19 98 ASP A O 1
ATOM 780 N N . LYS A 1 99 ? 11.711 0.656 19.858 1.00 73.31 99 LYS A N 1
ATOM 781 C CA . LYS A 1 99 ? 12.948 -0.143 19.916 1.00 73.31 99 LYS A CA 1
ATOM 782 C C . LYS A 1 99 ? 12.916 -1.263 20.959 1.00 73.31 99 LYS A C 1
ATOM 784 O O . LYS A 1 99 ? 13.888 -2.008 21.059 1.00 73.31 99 LYS A O 1
ATOM 789 N N . THR A 1 100 ? 11.851 -1.379 21.752 1.00 77.56 100 THR A N 1
ATOM 790 C CA . THR A 1 100 ? 11.762 -2.380 22.830 1.00 77.56 100 THR A CA 1
ATOM 791 C C . THR A 1 100 ? 11.383 -3.776 22.332 1.00 77.56 100 THR A C 1
ATOM 793 O O . THR A 1 100 ? 11.564 -4.758 23.052 1.00 77.56 100 THR A O 1
ATOM 796 N N . LYS A 1 101 ? 10.871 -3.887 21.102 1.00 75.12 101 LYS A N 1
ATOM 797 C CA . LYS A 1 101 ? 10.417 -5.149 20.506 1.00 75.12 101 LYS A CA 1
ATOM 798 C C . LYS A 1 101 ? 11.556 -5.905 19.830 1.00 75.12 101 LYS A C 1
ATOM 800 O O . LYS A 1 101 ? 12.462 -5.307 19.248 1.00 75.12 101 LYS A O 1
ATOM 805 N N . SER A 1 102 ? 11.478 -7.236 19.840 1.00 76.56 102 SER A N 1
ATOM 806 C CA . SER A 1 102 ? 12.420 -8.060 19.075 1.00 76.56 102 SER A CA 1
ATOM 807 C C . SER A 1 102 ? 12.281 -7.805 17.567 1.00 76.56 102 SER A C 1
ATOM 809 O O . SER A 1 102 ? 11.216 -7.418 17.081 1.00 76.56 102 SER A O 1
ATOM 811 N N . SER A 1 103 ? 13.338 -8.064 16.790 1.00 72.12 103 SER A N 1
ATOM 812 C CA . SER A 1 103 ? 13.336 -7.840 15.333 1.00 72.12 103 SER A CA 1
ATOM 813 C C . SER A 1 103 ? 12.207 -8.587 14.607 1.00 72.12 103 SER A C 1
ATOM 815 O O . SER A 1 103 ? 11.609 -8.059 13.669 1.00 72.12 103 SER A O 1
ATOM 817 N N . ARG A 1 104 ? 11.874 -9.799 15.067 1.00 72.19 104 ARG A N 1
ATOM 818 C CA . ARG A 1 104 ? 10.813 -10.638 14.492 1.00 72.19 104 ARG A CA 1
ATOM 819 C C . ARG A 1 104 ? 9.410 -10.119 14.814 1.00 72.19 104 ARG A C 1
ATOM 821 O O . ARG A 1 104 ? 8.551 -10.101 13.932 1.00 72.19 104 ARG A O 1
ATOM 828 N N . GLU A 1 105 ? 9.176 -9.694 16.052 1.00 76.31 105 GLU A N 1
ATOM 829 C CA . GLU A 1 105 ? 7.900 -9.092 16.460 1.00 76.31 105 GLU A CA 1
ATOM 830 C C . GLU A 1 105 ? 7.688 -7.756 15.754 1.00 76.31 105 GLU A C 1
ATOM 832 O O . GLU A 1 105 ? 6.625 -7.522 15.184 1.00 76.31 105 GLU A O 1
ATOM 837 N N . MET A 1 106 ? 8.732 -6.927 15.702 1.00 79.88 106 MET A N 1
ATOM 838 C CA . MET A 1 106 ? 8.702 -5.638 15.022 1.00 79.88 106 MET A CA 1
ATOM 839 C C . MET A 1 106 ? 8.377 -5.783 13.532 1.00 79.88 106 MET A C 1
ATOM 841 O O . MET A 1 106 ? 7.606 -4.992 13.003 1.00 79.88 106 MET A O 1
ATOM 845 N N . SER A 1 107 ? 8.884 -6.818 12.854 1.00 74.44 107 SER A N 1
ATOM 846 C CA . SER A 1 107 ? 8.507 -7.092 11.459 1.00 74.44 107 SER A CA 1
ATOM 847 C C . SER A 1 107 ? 6.998 -7.309 11.299 1.00 74.44 107 SER A C 1
ATOM 849 O O . SER A 1 107 ? 6.395 -6.744 10.393 1.00 74.44 107 SER A O 1
ATOM 851 N N . THR A 1 108 ? 6.383 -8.094 12.189 1.00 79.94 108 THR A N 1
ATOM 852 C CA . THR A 1 108 ? 4.938 -8.387 12.133 1.00 79.94 108 THR A CA 1
ATOM 853 C C . THR A 1 108 ? 4.115 -7.143 12.473 1.00 79.94 108 THR A C 1
ATOM 855 O O . THR A 1 108 ? 3.136 -6.830 11.800 1.00 79.94 108 THR A O 1
ATOM 858 N N . ILE A 1 109 ? 4.543 -6.393 13.491 1.00 82.94 109 ILE A N 1
ATOM 859 C CA . ILE A 1 109 ? 3.911 -5.132 13.885 1.00 82.94 109 ILE A CA 1
ATOM 860 C C . ILE A 1 109 ? 3.963 -4.141 12.723 1.00 82.94 109 ILE A C 1
ATOM 862 O O . ILE A 1 109 ? 2.930 -3.589 12.361 1.00 82.94 109 ILE A O 1
ATOM 866 N N . LYS A 1 110 ? 5.123 -3.960 12.083 1.00 79.44 110 LYS A N 1
ATOM 867 C CA . LYS A 1 110 ? 5.260 -3.082 10.916 1.00 79.44 110 LYS A CA 1
ATOM 868 C C . LYS A 1 110 ? 4.302 -3.472 9.796 1.00 79.44 110 LYS A C 1
ATOM 870 O O . LYS A 1 110 ? 3.618 -2.596 9.282 1.00 79.44 110 LYS A O 1
ATOM 875 N N . GLU A 1 111 ? 4.194 -4.756 9.456 1.00 80.56 111 GLU A N 1
ATOM 876 C CA . GLU A 1 111 ? 3.230 -5.222 8.448 1.00 80.56 111 GLU A CA 1
ATOM 877 C C . GLU A 1 111 ? 1.783 -4.865 8.820 1.00 80.56 111 GLU A C 1
ATOM 879 O O . GLU A 1 111 ? 1.046 -4.342 7.982 1.00 80.56 111 GLU A O 1
ATOM 884 N N . ASN A 1 112 ? 1.393 -5.053 10.084 1.00 85.62 112 ASN A N 1
ATOM 885 C CA . ASN A 1 112 ? 0.069 -4.668 10.578 1.00 85.62 112 ASN A CA 1
ATOM 886 C C . ASN A 1 112 ? -0.152 -3.146 10.515 1.00 85.62 112 ASN A C 1
ATOM 888 O O . ASN A 1 112 ? -1.209 -2.695 10.080 1.00 85.62 112 ASN A O 1
ATOM 892 N N . MET A 1 113 ? 0.838 -2.336 10.901 1.00 85.62 113 MET A N 1
ATOM 893 C CA . MET A 1 113 ? 0.736 -0.870 10.850 1.00 85.62 113 MET A CA 1
ATOM 894 C C . MET A 1 113 ? 0.616 -0.371 9.406 1.00 85.62 113 MET A C 1
ATOM 896 O O . MET A 1 113 ? -0.183 0.517 9.113 1.00 85.62 113 MET A O 1
ATOM 900 N N . LEU A 1 114 ? 1.368 -0.975 8.485 1.00 78.38 114 LEU A N 1
ATOM 901 C CA . LEU A 1 114 ? 1.307 -0.674 7.057 1.00 78.38 114 LEU A CA 1
ATOM 902 C C . LEU A 1 114 ? -0.046 -1.062 6.447 1.00 78.38 114 LEU A C 1
ATOM 904 O O . LEU A 1 114 ? -0.549 -0.353 5.574 1.00 78.38 114 LEU A O 1
ATOM 908 N N . LEU A 1 115 ? -0.659 -2.148 6.923 1.00 81.31 115 LEU A N 1
ATOM 909 C CA . LEU A 1 115 ? -1.996 -2.562 6.503 1.00 81.31 115 LEU A CA 1
ATOM 910 C C . LEU A 1 115 ? -3.060 -1.551 6.940 1.00 81.31 115 LEU A C 1
ATOM 912 O O . LEU A 1 115 ? -3.874 -1.133 6.119 1.00 81.31 115 LEU A O 1
ATOM 916 N N . ILE A 1 116 ? -2.997 -1.095 8.196 1.00 86.12 116 ILE A N 1
ATOM 917 C CA . ILE A 1 116 ? -3.878 -0.041 8.722 1.00 86.12 116 ILE A CA 1
ATOM 918 C C . ILE A 1 116 ? -3.721 1.238 7.902 1.00 86.12 116 ILE A C 1
ATOM 920 O O . ILE A 1 116 ? -4.719 1.822 7.485 1.00 86.12 116 ILE A O 1
ATOM 924 N N . LEU A 1 117 ? -2.482 1.654 7.618 1.00 80.44 117 LEU A N 1
ATOM 925 C CA . LEU A 1 117 ? -2.224 2.813 6.761 1.00 80.44 117 LEU A CA 1
ATOM 926 C C . LEU A 1 117 ? -2.840 2.639 5.373 1.00 80.44 117 LEU A C 1
ATOM 928 O O . LEU A 1 117 ? -3.487 3.562 4.888 1.00 80.44 117 LEU A O 1
ATOM 932 N N . GLY A 1 118 ? -2.680 1.470 4.749 1.00 76.25 118 GLY A N 1
ATOM 933 C CA . GLY A 1 118 ? -3.292 1.170 3.455 1.00 76.25 118 GLY A CA 1
ATOM 934 C C . GLY A 1 118 ? -4.816 1.315 3.482 1.00 76.25 118 GLY A C 1
ATOM 935 O O . GLY A 1 118 ? -5.377 1.990 2.617 1.00 76.25 118 GLY A O 1
ATOM 936 N N . HIS A 1 119 ? -5.469 0.748 4.501 1.00 80.75 119 HIS A N 1
ATOM 937 C CA . HIS A 1 119 ? -6.918 0.860 4.699 1.00 80.75 119 HIS A CA 1
ATOM 938 C C . HIS A 1 119 ? -7.349 2.317 4.875 1.00 80.75 119 HIS A C 1
ATOM 940 O O . HIS A 1 119 ? -8.202 2.790 4.128 1.00 80.75 119 HIS A O 1
ATOM 946 N N . LEU A 1 120 ? -6.715 3.060 5.785 1.00 81.06 120 LEU A N 1
ATOM 947 C CA . LEU A 1 120 ? -7.061 4.460 6.042 1.00 81.06 120 LEU A CA 1
ATOM 948 C C . LEU A 1 120 ? -6.864 5.342 4.808 1.00 81.06 120 LEU A C 1
ATOM 950 O O . LEU A 1 120 ? -7.748 6.122 4.470 1.00 81.06 120 LEU A O 1
ATOM 954 N N . LEU A 1 121 ? -5.739 5.197 4.107 1.00 75.31 121 LEU A N 1
ATOM 955 C CA . LEU A 1 121 ? -5.445 5.995 2.917 1.00 75.31 121 LEU A CA 1
ATOM 956 C C . LEU A 1 121 ? -6.467 5.760 1.809 1.00 75.31 121 LEU A C 1
ATOM 958 O O . LEU A 1 121 ? -6.920 6.713 1.190 1.00 75.31 121 LEU A O 1
ATOM 962 N N . SER A 1 122 ? -6.892 4.515 1.599 1.00 72.25 122 SER A N 1
ATOM 963 C CA . SER A 1 122 ? -7.888 4.206 0.569 1.00 72.25 122 SER A CA 1
ATOM 964 C C . SER A 1 122 ? -9.304 4.732 0.854 1.00 72.25 122 SER A C 1
ATOM 966 O O . SER A 1 122 ? -10.128 4.730 -0.058 1.00 72.25 122 SER A O 1
ATOM 968 N N . LEU A 1 123 ? -9.578 5.200 2.078 1.00 73.56 123 LEU A N 1
ATOM 969 C CA . LEU A 1 123 ? -10.903 5.633 2.544 1.00 73.56 123 LEU A CA 1
ATOM 970 C C . LEU A 1 123 ? -11.026 7.154 2.757 1.00 73.56 123 LEU A C 1
ATOM 972 O O . LEU A 1 123 ? -12.097 7.642 3.111 1.00 73.56 123 LEU A O 1
ATOM 976 N N . ILE A 1 124 ? -9.950 7.917 2.568 1.00 73.12 124 ILE A N 1
ATOM 977 C CA . ILE A 1 124 ? -9.916 9.369 2.809 1.00 73.12 124 ILE A CA 1
ATOM 978 C C . ILE A 1 124 ? -9.875 10.117 1.462 1.00 73.12 124 ILE A C 1
ATOM 980 O O . ILE A 1 124 ? -9.291 9.595 0.514 1.00 73.12 124 ILE A O 1
ATOM 984 N N . PRO A 1 125 ? -10.441 11.337 1.339 1.00 70.81 125 PRO A N 1
ATOM 985 C CA . PRO A 1 125 ? -10.331 12.143 0.117 1.00 70.81 125 PRO A CA 1
ATOM 986 C C . PRO A 1 125 ? -8.881 12.395 -0.335 1.00 70.81 125 PRO A C 1
ATOM 988 O O . PRO A 1 125 ? -7.981 12.550 0.498 1.00 70.81 125 PRO A O 1
ATOM 991 N N . SER A 1 126 ? -8.663 12.482 -1.651 1.00 66.12 126 SER A N 1
ATOM 992 C CA . SER A 1 126 ? -7.352 12.689 -2.299 1.00 66.12 126 SER A CA 1
ATOM 993 C C . SER A 1 126 ? -6.598 13.918 -1.783 1.00 66.12 126 SER A C 1
ATOM 995 O O . SER A 1 126 ? -5.378 13.914 -1.634 1.00 66.12 126 SER A O 1
ATOM 997 N N . GLU A 1 127 ? -7.321 14.974 -1.424 1.00 67.69 127 GLU A N 1
ATOM 998 C CA . GLU A 1 127 ? -6.745 16.232 -0.943 1.00 67.69 127 GLU A CA 1
ATOM 999 C C . GLU A 1 127 ? -6.037 16.046 0.406 1.00 67.69 127 GLU A C 1
ATOM 1001 O O . GLU A 1 127 ? -5.039 16.697 0.700 1.00 67.69 127 GLU A O 1
ATOM 1006 N N . VAL A 1 128 ? -6.532 15.130 1.236 1.00 68.19 128 VAL A N 1
ATOM 1007 C CA . VAL A 1 128 ? -5.937 14.825 2.543 1.00 68.19 128 VAL A CA 1
ATOM 1008 C C . VAL A 1 128 ? -4.821 13.797 2.382 1.00 68.19 128 VAL A C 1
ATOM 1010 O O . VAL A 1 128 ? -3.795 13.914 3.050 1.00 68.19 128 VAL A O 1
ATOM 1013 N N . GLN A 1 129 ? -4.987 12.832 1.467 1.00 66.81 129 GLN A N 1
ATOM 1014 C CA . GLN A 1 129 ? -3.924 11.890 1.109 1.00 66.81 129 GLN A CA 1
ATOM 1015 C C . GLN A 1 129 ? -2.672 12.644 0.651 1.00 66.81 129 GLN A C 1
ATOM 1017 O O . GLN A 1 129 ? -1.615 12.469 1.246 1.00 66.81 129 GLN A O 1
ATOM 1022 N N . SER A 1 130 ? -2.792 13.550 -0.317 1.00 65.25 130 SER A N 1
ATOM 1023 C CA . SER A 1 130 ? -1.647 14.304 -0.852 1.00 65.25 130 SER A CA 1
ATOM 1024 C C . SER A 1 130 ? -0.864 15.089 0.212 1.00 65.25 130 SER A C 1
ATOM 1026 O O . SER A 1 130 ? 0.365 15.131 0.165 1.00 65.25 130 SER A O 1
ATOM 1028 N N . ARG A 1 131 ? -1.543 15.658 1.218 1.00 71.25 131 ARG A N 1
ATOM 1029 C CA . ARG A 1 131 ? -0.897 16.387 2.323 1.00 71.25 131 ARG A CA 1
ATOM 1030 C C . ARG A 1 131 ? -0.165 15.465 3.296 1.00 71.25 131 ARG A C 1
ATOM 1032 O O . ARG A 1 131 ? 0.924 15.788 3.764 1.00 71.25 131 ARG A O 1
ATOM 1039 N N . GLU A 1 132 ? -0.788 14.350 3.647 1.00 69.81 132 GLU A N 1
ATOM 1040 C CA . GLU A 1 132 ? -0.345 13.511 4.760 1.00 69.81 132 GLU A CA 1
ATOM 1041 C C . GLU A 1 132 ? 0.502 12.309 4.331 1.00 69.81 132 GLU A C 1
ATOM 1043 O O . GLU A 1 132 ? 1.144 11.652 5.155 1.00 69.81 132 GLU A O 1
ATOM 1048 N N . LEU A 1 133 ? 0.513 12.000 3.039 1.00 68.44 133 LEU A N 1
ATOM 1049 C CA . LEU A 1 133 ? 1.199 10.840 2.507 1.00 68.44 133 LEU A CA 1
ATOM 1050 C C . LEU A 1 133 ? 2.710 11.008 2.299 1.00 68.44 133 LEU A C 1
ATOM 1052 O O . LEU A 1 133 ? 3.414 10.018 2.501 1.00 68.44 133 LEU A O 1
ATOM 1056 N N . PRO A 1 134 ? 3.277 12.187 1.974 1.00 71.56 134 PRO A N 1
ATOM 1057 C CA . PRO A 1 134 ? 4.726 12.341 1.867 1.00 71.56 134 PRO A CA 1
ATOM 1058 C C . PRO A 1 134 ? 5.528 11.739 3.045 1.00 71.56 134 PRO A C 1
ATOM 1060 O O . PRO A 1 134 ? 6.451 10.968 2.786 1.00 71.56 134 PRO A O 1
ATOM 1063 N N . PRO A 1 135 ? 5.179 11.941 4.334 1.00 69.62 135 PRO A N 1
ATOM 1064 C CA . PRO A 1 135 ? 5.895 11.283 5.433 1.00 69.62 135 PRO A CA 1
ATOM 1065 C C . PRO A 1 135 ? 5.665 9.761 5.522 1.00 69.62 135 PRO A C 1
ATOM 1067 O O . PRO A 1 135 ? 6.415 9.075 6.212 1.00 69.62 135 PRO A O 1
ATOM 1070 N N . LEU A 1 136 ? 4.640 9.227 4.857 1.00 72.06 136 LEU A N 1
ATOM 1071 C CA . LEU A 1 136 ? 4.306 7.800 4.803 1.00 72.06 136 LEU A CA 1
ATOM 1072 C C . LEU A 1 136 ? 4.929 7.067 3.615 1.00 72.06 136 LEU A C 1
ATOM 1074 O O . LEU A 1 136 ? 4.936 5.837 3.587 1.00 72.06 136 LEU A O 1
ATOM 1078 N N . LEU A 1 137 ? 5.467 7.796 2.640 1.00 74.31 137 LEU A N 1
ATOM 1079 C CA . LEU A 1 137 ? 6.029 7.217 1.426 1.00 74.31 137 LEU A CA 1
ATOM 1080 C C . LEU A 1 137 ? 7.151 6.201 1.718 1.00 74.31 137 LEU A C 1
ATOM 1082 O O . LEU A 1 137 ? 7.074 5.106 1.173 1.00 74.31 137 LEU A O 1
ATOM 1086 N N . PRO A 1 138 ? 8.125 6.451 2.621 1.00 77.56 138 PRO A N 1
ATOM 1087 C CA . PRO A 1 138 ? 9.149 5.454 2.959 1.00 77.56 138 PRO A CA 1
ATOM 1088 C C . PRO A 1 138 ? 8.560 4.132 3.468 1.00 77.56 138 PRO A C 1
ATOM 1090 O O . PRO A 1 138 ? 8.980 3.059 3.040 1.00 77.56 138 PRO A O 1
ATOM 1093 N N . LEU A 1 139 ? 7.525 4.217 4.306 1.00 76.62 139 LEU A N 1
ATOM 1094 C CA . LEU A 1 139 ? 6.806 3.065 4.846 1.00 76.62 139 LEU A CA 1
ATOM 1095 C C . LEU A 1 139 ? 6.061 2.299 3.736 1.00 76.62 139 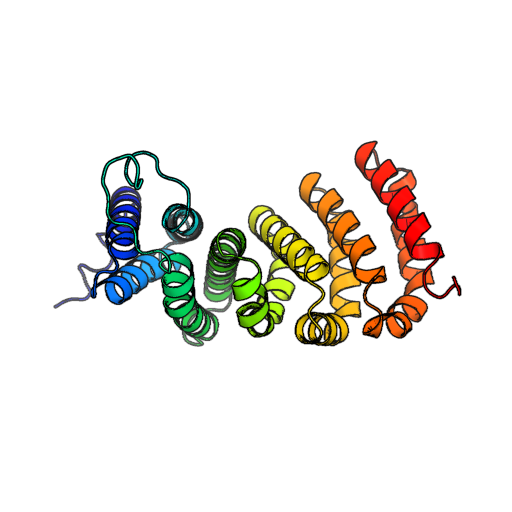LEU A C 1
ATOM 1097 O O . LEU A 1 139 ? 6.139 1.073 3.669 1.00 76.62 139 LEU A O 1
ATOM 1101 N N . LEU A 1 140 ? 5.420 3.008 2.803 1.00 78.06 140 LEU A N 1
ATOM 1102 C CA . LEU A 1 140 ? 4.797 2.407 1.614 1.00 78.06 140 LEU A CA 1
ATOM 1103 C C . LEU A 1 140 ? 5.811 1.762 0.659 1.00 78.06 140 LEU A C 1
ATOM 1105 O O . LEU A 1 140 ? 5.466 0.838 -0.070 1.00 78.06 140 LEU A O 1
ATOM 1109 N N . LEU A 1 141 ? 7.056 2.238 0.623 1.00 82.25 141 LEU A N 1
ATOM 1110 C CA . LEU A 1 141 ? 8.118 1.599 -0.157 1.00 82.25 141 LEU A CA 1
ATOM 1111 C C . LEU A 1 141 ? 8.627 0.328 0.520 1.00 82.25 141 LEU A C 1
ATOM 1113 O O . LEU A 1 141 ? 8.938 -0.645 -0.165 1.00 82.25 141 LEU A O 1
ATOM 1117 N N . GLU A 1 142 ? 8.716 0.325 1.849 1.00 82.06 142 GLU A N 1
ATOM 1118 C CA . GLU A 1 142 ? 9.063 -0.868 2.627 1.00 82.06 142 GLU A CA 1
ATOM 1119 C C . GLU A 1 142 ? 7.999 -1.962 2.486 1.00 82.06 142 GLU A C 1
ATOM 1121 O O . GLU A 1 142 ? 8.343 -3.132 2.314 1.00 82.06 142 GLU A O 1
ATOM 1126 N N . SER A 1 143 ? 6.715 -1.598 2.472 1.00 83.12 143 SER A N 1
ATOM 1127 C CA . SER A 1 143 ? 5.620 -2.564 2.344 1.00 83.12 143 SER A CA 1
ATOM 1128 C C . SER A 1 143 ? 5.615 -3.319 1.010 1.00 83.12 143 SER A C 1
ATOM 1130 O O . SER A 1 143 ? 5.154 -4.458 0.964 1.00 83.12 143 SER A O 1
ATOM 1132 N N . LEU A 1 144 ? 6.168 -2.746 -0.069 1.00 86.81 144 LEU A N 1
ATOM 1133 C CA . LEU A 1 144 ? 6.317 -3.446 -1.353 1.00 86.81 144 LEU A CA 1
ATOM 1134 C C . LEU A 1 144 ? 7.225 -4.676 -1.244 1.00 86.81 144 LEU A C 1
ATOM 1136 O O . LEU A 1 144 ? 7.020 -5.646 -1.978 1.00 86.81 144 LEU A O 1
ATOM 1140 N N . ALA A 1 145 ? 8.196 -4.647 -0.330 1.00 84.81 145 ALA A N 1
ATOM 1141 C CA . ALA A 1 145 ? 9.107 -5.754 -0.058 1.00 84.81 145 ALA A CA 1
ATOM 1142 C C . ALA A 1 145 ? 8.514 -6.810 0.896 1.00 84.81 145 ALA A C 1
ATOM 1144 O O . ALA A 1 145 ? 9.146 -7.844 1.114 1.00 84.81 145 ALA A O 1
ATOM 1145 N N . SER A 1 146 ? 7.312 -6.587 1.445 1.00 81.69 146 SER A N 1
ATOM 1146 C CA . SER A 1 146 ? 6.651 -7.553 2.329 1.00 81.69 146 SER A CA 1
ATOM 1147 C C . SER A 1 146 ? 6.297 -8.851 1.592 1.00 81.69 146 SER A C 1
ATOM 1149 O O . SER A 1 146 ? 6.049 -8.883 0.382 1.00 81.69 146 SER A O 1
ATOM 1151 N N . SER A 1 147 ? 6.258 -9.943 2.356 1.00 79.38 147 SER A N 1
ATOM 1152 C CA . SER A 1 147 ? 5.759 -11.242 1.893 1.00 79.38 147 SER A CA 1
ATOM 1153 C C . SER A 1 147 ? 4.229 -11.291 1.780 1.00 79.38 147 SER A C 1
ATOM 1155 O O . SER A 1 147 ? 3.678 -12.186 1.135 1.00 79.38 147 SER A O 1
ATOM 1157 N N . ASP A 1 148 ? 3.536 -10.311 2.360 1.00 77.38 148 ASP A N 1
ATOM 1158 C CA . ASP A 1 148 ? 2.086 -10.259 2.398 1.00 77.38 148 ASP A CA 1
ATOM 1159 C C . ASP A 1 148 ? 1.487 -9.699 1.103 1.00 77.38 148 ASP A C 1
ATOM 1161 O O . ASP A 1 148 ? 1.584 -8.512 0.782 1.00 77.38 148 ASP A O 1
ATOM 1165 N N . SER A 1 149 ? 0.798 -10.560 0.351 1.00 81.12 149 SER A N 1
ATOM 1166 C CA . SER A 1 149 ? 0.204 -10.165 -0.926 1.00 81.12 149 SER A CA 1
ATOM 1167 C C . SER A 1 149 ? -0.916 -9.126 -0.787 1.00 81.12 149 SER A C 1
ATOM 1169 O O . SER A 1 149 ? -1.098 -8.331 -1.713 1.00 81.12 149 SER A O 1
ATOM 1171 N N . SER A 1 150 ? -1.669 -9.113 0.317 1.00 77.06 150 SER A N 1
ATOM 1172 C CA . SER A 1 150 ? -2.721 -8.115 0.552 1.00 77.06 150 SER A CA 1
ATOM 1173 C C . SER A 1 150 ? -2.095 -6.743 0.763 1.00 77.06 150 SER A C 1
ATOM 1175 O O . SER A 1 150 ? -2.424 -5.799 0.041 1.00 77.06 150 SER A O 1
ATOM 1177 N N . LEU A 1 151 ? -1.098 -6.670 1.648 1.00 77.69 151 LEU A N 1
ATOM 1178 C CA . LEU A 1 151 ? -0.377 -5.438 1.939 1.00 77.69 151 LEU A CA 1
ATOM 1179 C C . LEU A 1 151 ? 0.294 -4.872 0.683 1.00 77.69 151 LEU A C 1
ATOM 1181 O O . LEU A 1 151 ? 0.060 -3.718 0.327 1.00 77.69 151 LEU A O 1
ATOM 1185 N N . VAL A 1 152 ? 1.036 -5.703 -0.056 1.00 86.38 152 VAL A N 1
ATOM 1186 C CA . VAL A 1 152 ? 1.665 -5.298 -1.322 1.00 86.38 152 VAL A CA 1
ATOM 1187 C C . VAL A 1 152 ? 0.618 -4.781 -2.316 1.00 86.38 152 VAL A C 1
ATOM 1189 O O . VAL A 1 152 ? 0.832 -3.771 -2.987 1.00 86.38 152 VAL A O 1
ATOM 1192 N N . ASN A 1 153 ? -0.539 -5.443 -2.429 1.00 84.25 153 ASN A N 1
ATOM 1193 C CA . ASN A 1 153 ? -1.607 -4.995 -3.325 1.00 84.25 153 ASN A CA 1
ATOM 1194 C C . ASN A 1 153 ? -2.209 -3.651 -2.920 1.00 84.25 153 ASN A C 1
ATOM 1196 O O . ASN A 1 153 ? -2.546 -2.872 -3.820 1.00 84.25 153 ASN A O 1
ATOM 1200 N N . SER A 1 154 ? -2.398 -3.417 -1.624 1.00 77.44 154 SER A N 1
ATOM 1201 C CA . SER A 1 154 ? -2.903 -2.153 -1.091 1.00 77.44 154 SER A CA 1
ATOM 1202 C C . SER A 1 154 ? -1.890 -1.041 -1.337 1.00 77.44 154 SER A C 1
ATOM 1204 O O . SER A 1 154 ? -2.242 -0.029 -1.933 1.00 77.44 154 SER A O 1
ATOM 1206 N N . SER A 1 155 ? -0.610 -1.276 -1.052 1.00 84.69 155 SER A N 1
ATOM 1207 C CA . SER A 1 155 ? 0.451 -0.291 -1.288 1.00 84.69 155 SER A CA 1
ATOM 1208 C C . SER A 1 155 ? 0.642 0.047 -2.767 1.00 84.69 155 SER A C 1
ATOM 1210 O O . SER A 1 155 ? 0.780 1.219 -3.106 1.00 84.69 155 SER A O 1
ATOM 1212 N N . LEU A 1 156 ? 0.555 -0.929 -3.680 1.00 88.75 156 LEU A N 1
ATOM 1213 C CA . LEU A 1 156 ? 0.542 -0.650 -5.124 1.00 88.75 156 LEU A CA 1
ATOM 1214 C C . LEU A 1 156 ? -0.682 0.179 -5.550 1.00 88.75 156 LEU A C 1
ATOM 1216 O O . LEU A 1 156 ? -0.577 1.008 -6.452 1.00 88.75 156 LEU A O 1
ATOM 1220 N N . SER A 1 157 ? -1.846 -0.047 -4.933 1.00 83.94 157 SER A N 1
ATOM 1221 C CA . SER A 1 157 ? -3.048 0.762 -5.177 1.00 83.94 157 SER A CA 1
ATOM 1222 C C . SER A 1 157 ? -2.851 2.206 -4.722 1.00 83.94 157 SER A C 1
ATOM 1224 O O . SER A 1 157 ? -3.122 3.118 -5.501 1.00 83.94 157 SER A O 1
ATOM 1226 N N . THR A 1 158 ? -2.324 2.403 -3.516 1.00 79.31 158 THR A N 1
ATOM 1227 C CA . THR A 1 158 ? -2.009 3.724 -2.966 1.00 79.31 158 THR A CA 1
ATOM 1228 C C . THR A 1 158 ? -0.971 4.449 -3.825 1.00 79.31 158 THR A C 1
ATOM 1230 O O . THR A 1 158 ? -1.184 5.591 -4.213 1.00 79.31 158 THR A O 1
ATOM 1233 N N . LEU A 1 159 ? 0.108 3.773 -4.239 1.00 84.31 159 LEU A N 1
ATOM 1234 C CA . LEU A 1 159 ? 1.102 4.349 -5.156 1.00 84.31 159 LEU A CA 1
ATOM 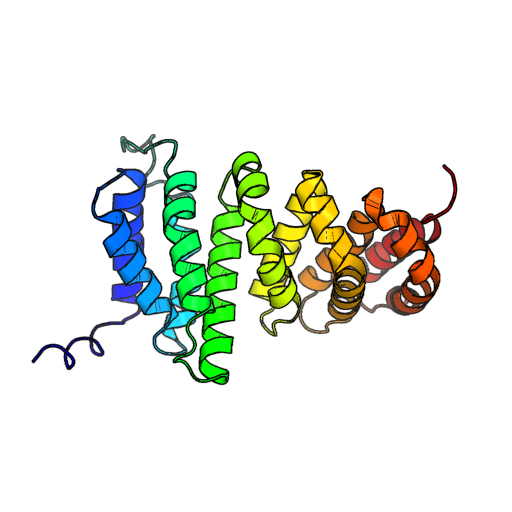1235 C C . LEU A 1 159 ? 0.490 4.773 -6.494 1.00 84.31 159 LEU A C 1
ATOM 1237 O O . LEU A 1 159 ? 0.837 5.825 -7.020 1.00 84.31 159 LEU A O 1
ATOM 1241 N N . MET A 1 160 ? -0.448 3.996 -7.042 1.00 85.38 160 MET A N 1
ATOM 1242 C CA . MET A 1 160 ? -1.167 4.392 -8.257 1.00 85.38 160 MET A CA 1
ATOM 1243 C C . MET A 1 160 ? -2.023 5.646 -8.070 1.00 85.38 160 MET A C 1
ATOM 1245 O O . MET A 1 160 ? -2.086 6.450 -8.998 1.00 85.38 160 MET A O 1
ATOM 1249 N N . GLN A 1 161 ? -2.683 5.807 -6.919 1.00 77.69 161 GLN A N 1
ATOM 1250 C CA . GLN A 1 161 ? -3.457 7.015 -6.605 1.00 77.69 161 GLN A CA 1
ATOM 1251 C C . GLN A 1 161 ? -2.536 8.235 -6.558 1.00 77.69 161 GLN A C 1
ATOM 1253 O O . GLN A 1 161 ? -2.758 9.199 -7.284 1.00 77.69 161 GLN A O 1
ATOM 1258 N N . LEU A 1 162 ? -1.416 8.118 -5.852 1.00 77.56 162 LEU A N 1
ATOM 1259 C CA . LEU A 1 162 ? -0.422 9.181 -5.719 1.00 77.56 162 LEU A CA 1
ATOM 1260 C C . LEU A 1 162 ? 0.214 9.603 -7.029 1.00 77.56 162 LEU A C 1
ATOM 1262 O O . LEU A 1 162 ? 0.372 10.789 -7.305 1.00 77.56 162 LEU A O 1
ATOM 1266 N N . PHE A 1 163 ? 0.551 8.631 -7.874 1.00 80.31 163 PHE A N 1
ATOM 1267 C CA . PHE A 1 163 ? 1.052 8.954 -9.196 1.00 80.31 163 PHE A CA 1
ATOM 1268 C C . PHE A 1 163 ? 0.026 9.729 -10.033 1.00 80.31 163 PHE A C 1
ATOM 1270 O O . PHE A 1 163 ? 0.421 10.464 -10.934 1.00 80.31 163 PHE A O 1
ATOM 1277 N N . ASN A 1 164 ? -1.275 9.525 -9.806 1.00 77.19 164 ASN A N 1
ATOM 1278 C CA . ASN A 1 164 ? -2.331 10.227 -10.529 1.00 77.19 164 ASN A CA 1
ATOM 1279 C C . ASN A 1 164 ? -2.606 11.629 -9.982 1.00 77.19 164 ASN A C 1
ATOM 1281 O O . ASN A 1 164 ? -3.010 12.472 -10.773 1.00 77.19 164 ASN A O 1
ATOM 1285 N N . GLU A 1 165 ? -2.363 11.872 -8.694 1.00 72.50 165 GLU A N 1
ATOM 1286 C CA . GLU A 1 165 ? -2.492 13.199 -8.078 1.00 72.50 165 GLU A CA 1
ATOM 1287 C C . GLU A 1 165 ? -1.482 14.200 -8.652 1.00 72.50 165 GLU A C 1
ATOM 1289 O O . GLU A 1 165 ? -1.848 15.336 -8.933 1.00 72.50 165 GLU A O 1
ATOM 1294 N N . GLY A 1 166 ? -0.227 13.779 -8.868 1.00 70.12 166 GLY A N 1
ATOM 1295 C CA . GLY A 1 166 ? 0.789 14.623 -9.513 1.00 70.12 166 GLY A CA 1
ATOM 1296 C C . GLY A 1 166 ? 1.237 15.831 -8.678 1.00 70.12 166 GLY A C 1
ATOM 1297 O O . GLY A 1 166 ? 1.590 16.864 -9.240 1.00 70.12 166 GLY A O 1
ATOM 1298 N N . SER A 1 167 ? 1.209 15.731 -7.341 1.00 75.06 167 SER A N 1
ATOM 1299 C CA . SER A 1 167 ? 1.761 16.775 -6.462 1.00 75.06 167 SER A CA 1
ATOM 1300 C C . SER A 1 167 ? 3.293 16.861 -6.617 1.00 75.06 167 SER A C 1
ATOM 1302 O O . SER A 1 167 ? 3.962 15.821 -6.580 1.00 75.06 167 SER A O 1
ATOM 1304 N N . PRO A 1 168 ? 3.879 18.072 -6.721 1.00 77.25 168 PRO A N 1
ATOM 1305 C CA . PRO A 1 168 ? 5.330 18.254 -6.818 1.00 77.25 168 PRO A CA 1
ATOM 1306 C C . PRO A 1 168 ? 6.120 17.624 -5.660 1.00 77.25 168 PRO A C 1
ATOM 1308 O O . PRO A 1 168 ? 7.215 17.094 -5.860 1.00 77.25 168 PRO A O 1
ATOM 1311 N N . GLU A 1 169 ? 5.573 17.649 -4.444 1.00 73.88 169 GLU A N 1
ATOM 1312 C CA . GLU A 1 169 ? 6.181 17.067 -3.244 1.00 73.88 169 GLU A CA 1
ATOM 1313 C C . GLU A 1 169 ? 6.259 15.539 -3.345 1.00 73.88 169 GLU A C 1
ATOM 1315 O O . GLU A 1 169 ? 7.294 14.932 -3.043 1.00 73.88 169 GLU A O 1
ATOM 1320 N N . VAL A 1 170 ? 5.170 14.920 -3.810 1.00 75.25 170 VAL A N 1
ATOM 1321 C CA . VAL A 1 170 ? 5.080 13.476 -4.046 1.00 75.25 170 VAL A CA 1
ATOM 1322 C C . VAL A 1 170 ? 6.039 13.066 -5.163 1.00 75.25 170 VAL A C 1
ATOM 1324 O O . VAL A 1 170 ? 6.813 12.123 -4.986 1.00 75.25 170 VAL A O 1
ATOM 1327 N N . GLU A 1 171 ? 6.062 13.800 -6.278 1.00 80.88 171 GLU A N 1
ATOM 1328 C CA . GLU A 1 171 ? 6.979 13.555 -7.398 1.00 80.88 171 GLU A CA 1
ATOM 1329 C C . GLU A 1 171 ? 8.451 13.650 -6.975 1.00 80.88 171 GLU A C 1
ATOM 1331 O O . GLU A 1 171 ? 9.247 12.764 -7.303 1.00 80.88 171 GLU A O 1
ATOM 1336 N N . GLN A 1 172 ? 8.819 14.663 -6.182 1.00 80.62 172 GLN A N 1
ATOM 1337 C CA . GLN A 1 172 ? 10.183 14.814 -5.668 1.00 80.62 172 GLN A CA 1
ATOM 1338 C C . GLN A 1 172 ? 10.589 13.626 -4.782 1.00 80.62 172 GLN A C 1
ATOM 1340 O O . GLN A 1 172 ? 11.707 13.109 -4.895 1.00 80.62 172 GLN A O 1
ATOM 1345 N N . LEU A 1 173 ? 9.702 13.180 -3.890 1.00 77.44 173 LEU A N 1
ATOM 1346 C CA . LEU A 1 173 ? 9.996 12.083 -2.971 1.00 77.44 173 LEU A CA 1
ATOM 1347 C C . LEU A 1 173 ? 10.062 10.722 -3.680 1.00 77.44 173 LEU A C 1
ATOM 1349 O O . LEU A 1 173 ? 10.946 9.912 -3.380 1.00 77.44 173 LEU A O 1
ATOM 1353 N N . LEU A 1 174 ? 9.179 10.491 -4.654 1.00 81.56 174 LEU A N 1
ATOM 1354 C CA . LEU A 1 174 ? 9.245 9.339 -5.552 1.00 81.56 174 LEU A CA 1
ATOM 1355 C C . LEU A 1 174 ? 10.549 9.347 -6.352 1.00 81.56 174 LEU A C 1
ATOM 1357 O O . LEU A 1 174 ? 11.186 8.304 -6.486 1.00 81.56 174 LEU A O 1
ATOM 1361 N N . GLY A 1 175 ? 10.992 10.519 -6.811 1.00 83.75 175 GLY A N 1
ATOM 1362 C CA . GLY A 1 175 ? 12.242 10.667 -7.547 1.00 83.75 175 GLY A CA 1
ATOM 1363 C C . GLY A 1 175 ? 13.486 10.292 -6.768 1.00 83.75 175 GLY A C 1
ATOM 1364 O O . GLY A 1 175 ? 14.344 9.594 -7.306 1.00 83.75 175 GLY A O 1
ATOM 1365 N N . LYS A 1 176 ? 13.545 10.625 -5.476 1.00 85.38 176 LYS A N 1
ATOM 1366 C CA . LYS A 1 176 ? 14.634 10.176 -4.589 1.00 85.38 176 LYS A CA 1
ATOM 1367 C C . LYS A 1 176 ? 14.717 8.650 -4.464 1.00 85.38 176 LYS A C 1
ATOM 1369 O O . LYS A 1 176 ? 15.781 8.126 -4.161 1.00 85.38 176 LYS A O 1
ATOM 1374 N N . ASN A 1 177 ? 13.610 7.942 -4.694 1.00 85.62 177 ASN A N 1
ATOM 1375 C CA . ASN A 1 177 ? 13.497 6.495 -4.508 1.00 85.62 177 ASN A CA 1
ATOM 1376 C C . ASN A 1 177 ? 13.224 5.729 -5.815 1.00 85.62 177 ASN A C 1
ATOM 1378 O O . ASN A 1 177 ? 12.891 4.542 -5.772 1.00 85.62 177 ASN A O 1
ATOM 1382 N N . VAL A 1 178 ? 13.348 6.380 -6.977 1.00 88.75 178 VAL A N 1
ATOM 1383 C CA . VAL A 1 178 ? 12.879 5.837 -8.262 1.00 88.75 178 VAL A CA 1
ATOM 1384 C C . VAL A 1 178 ? 13.568 4.526 -8.643 1.00 88.75 178 VAL A C 1
ATOM 1386 O O . VAL A 1 178 ? 12.909 3.607 -9.120 1.00 88.75 178 VAL A O 1
ATOM 1389 N N . GLU A 1 179 ? 14.871 4.396 -8.398 1.00 89.69 179 GLU A N 1
ATOM 1390 C CA . GLU A 1 179 ? 15.624 3.184 -8.744 1.00 89.69 179 GLU A CA 1
ATOM 1391 C C . GLU A 1 179 ? 15.147 1.984 -7.917 1.00 89.69 179 GLU A C 1
ATOM 1393 O O . GLU A 1 179 ? 14.860 0.916 -8.465 1.00 89.69 179 GLU A O 1
ATOM 1398 N N . LYS A 1 180 ? 14.952 2.189 -6.607 1.00 89.25 180 LYS A N 1
ATOM 1399 C CA . LYS A 1 180 ? 14.384 1.181 -5.704 1.00 89.25 180 LYS A CA 1
ATOM 1400 C C . LYS A 1 180 ? 12.965 0.803 -6.130 1.00 89.25 180 LYS A C 1
ATOM 1402 O O . LYS A 1 180 ? 12.649 -0.379 -6.208 1.00 89.25 180 LYS A O 1
ATOM 1407 N N . LEU A 1 181 ? 12.133 1.790 -6.460 1.00 91.19 181 LEU A N 1
ATOM 1408 C CA . LEU A 1 181 ? 10.765 1.583 -6.941 1.00 91.19 181 LEU A CA 1
ATOM 1409 C C . LEU A 1 181 ? 10.711 0.737 -8.214 1.00 91.19 181 LEU A C 1
ATOM 1411 O O . LEU A 1 181 ? 9.971 -0.242 -8.271 1.00 91.19 181 LEU A O 1
ATOM 1415 N N . VAL A 1 182 ? 11.501 1.096 -9.225 1.00 93.50 182 VAL A N 1
ATOM 1416 C CA . VAL A 1 182 ? 11.565 0.368 -10.499 1.00 93.50 182 VAL A CA 1
ATOM 1417 C C . VAL A 1 182 ? 12.021 -1.073 -10.270 1.00 93.50 182 VAL A C 1
ATOM 1419 O O . VAL A 1 182 ? 11.391 -1.996 -10.790 1.00 93.50 182 VAL A O 1
ATOM 1422 N N . SER A 1 183 ? 13.054 -1.277 -9.448 1.00 93.06 183 SER A N 1
ATOM 1423 C CA . SER A 1 183 ? 13.543 -2.611 -9.081 1.00 93.06 183 SER A CA 1
ATOM 1424 C C . SER A 1 183 ? 12.464 -3.451 -8.383 1.00 93.06 183 SER A C 1
ATOM 1426 O O . SER A 1 183 ? 12.194 -4.586 -8.791 1.00 93.06 183 SER A O 1
ATOM 1428 N N . GLU A 1 184 ? 11.771 -2.880 -7.393 1.00 93.19 184 GLU A N 1
ATOM 1429 C CA . GLU A 1 184 ? 10.689 -3.560 -6.674 1.00 93.19 184 GLU A CA 1
ATOM 1430 C C . GLU A 1 184 ? 9.498 -3.879 -7.580 1.00 93.19 184 GLU A C 1
ATOM 1432 O O . GLU A 1 184 ? 8.966 -4.990 -7.536 1.00 93.19 184 GLU A O 1
ATOM 1437 N N . PHE A 1 185 ? 9.097 -2.958 -8.460 1.00 95.06 185 PHE A N 1
ATOM 1438 C CA . PHE A 1 185 ? 8.047 -3.234 -9.437 1.00 95.06 185 PHE A CA 1
ATOM 1439 C C . PHE A 1 185 ? 8.440 -4.395 -10.345 1.00 95.06 185 PHE A C 1
ATOM 1441 O O . PHE A 1 185 ? 7.649 -5.323 -10.499 1.00 95.06 185 PHE A O 1
ATOM 1448 N N . LEU A 1 186 ? 9.660 -4.408 -10.883 1.00 95.06 186 LEU A N 1
ATOM 1449 C CA . LEU A 1 186 ? 10.142 -5.511 -11.717 1.00 95.06 186 LEU A CA 1
ATOM 1450 C C . LEU A 1 186 ? 10.139 -6.843 -10.962 1.00 95.06 186 LEU A C 1
ATOM 1452 O O . LEU A 1 186 ? 9.652 -7.836 -11.501 1.00 95.06 186 LEU A O 1
ATOM 1456 N N . ARG A 1 187 ? 10.583 -6.871 -9.700 1.00 94.44 187 ARG A N 1
ATOM 1457 C CA . ARG A 1 187 ? 10.491 -8.068 -8.847 1.00 94.44 187 ARG A CA 1
ATOM 1458 C C . ARG A 1 187 ? 9.043 -8.549 -8.708 1.00 94.44 187 ARG A C 1
ATOM 1460 O O . ARG A 1 187 ? 8.763 -9.735 -8.888 1.00 94.44 187 ARG A O 1
ATOM 1467 N N . LEU A 1 188 ? 8.114 -7.638 -8.424 1.00 94.62 188 LEU A N 1
ATOM 1468 C CA . LEU A 1 188 ? 6.694 -7.949 -8.236 1.00 94.62 188 LEU A CA 1
ATOM 1469 C C . LEU A 1 188 ? 6.007 -8.425 -9.520 1.00 94.62 188 LEU A C 1
ATOM 1471 O O . LEU A 1 188 ? 5.078 -9.228 -9.450 1.00 94.62 188 LEU A O 1
ATOM 1475 N N . VAL A 1 189 ? 6.461 -7.996 -10.696 1.00 95.25 189 VAL A N 1
ATOM 1476 C CA . VAL A 1 189 ? 5.924 -8.472 -11.980 1.00 95.25 189 VAL A CA 1
ATOM 1477 C C . VAL A 1 189 ? 6.206 -9.963 -12.213 1.00 95.25 189 VAL A C 1
ATOM 1479 O O . VAL A 1 189 ? 5.393 -10.652 -12.838 1.00 95.25 189 VAL A O 1
ATOM 1482 N N . TYR A 1 190 ? 7.296 -10.486 -11.654 1.00 93.12 190 TYR A N 1
ATOM 1483 C CA . TYR A 1 190 ? 7.688 -11.895 -11.754 1.00 93.12 190 TYR A CA 1
ATOM 1484 C C . TYR A 1 190 ? 7.266 -12.751 -10.553 1.00 93.12 190 TYR A C 1
ATOM 1486 O O . TYR A 1 190 ? 7.584 -13.941 -10.501 1.00 93.12 190 TYR A O 1
ATOM 1494 N N . THR A 1 191 ? 6.515 -12.195 -9.595 1.00 88.94 191 THR A N 1
ATOM 1495 C CA . THR A 1 191 ? 6.008 -12.994 -8.472 1.00 88.94 191 THR A CA 1
ATOM 1496 C C . THR A 1 191 ? 5.050 -14.083 -8.954 1.00 88.94 191 THR A C 1
ATOM 1498 O O . THR A 1 191 ? 4.176 -13.844 -9.789 1.00 88.94 191 THR A O 1
ATOM 1501 N N . LYS A 1 192 ? 5.177 -15.291 -8.397 1.00 80.69 192 LYS A N 1
ATOM 1502 C CA . LYS A 1 192 ? 4.316 -16.437 -8.743 1.00 80.69 192 LYS A CA 1
ATOM 1503 C C . LYS A 1 192 ? 2.950 -16.401 -8.051 1.00 80.69 192 LYS A C 1
ATOM 1505 O O . LYS A 1 192 ? 2.064 -17.163 -8.416 1.00 80.69 192 LYS A O 1
ATOM 1510 N N . ILE A 1 193 ? 2.785 -15.533 -7.054 1.00 66.56 193 ILE A N 1
ATOM 1511 C CA . ILE A 1 193 ? 1.721 -15.660 -6.051 1.00 66.56 193 ILE A CA 1
ATOM 1512 C C . ILE A 1 193 ? 0.391 -15.069 -6.532 1.00 66.56 193 ILE A C 1
ATOM 1514 O O . ILE A 1 193 ? -0.658 -15.673 -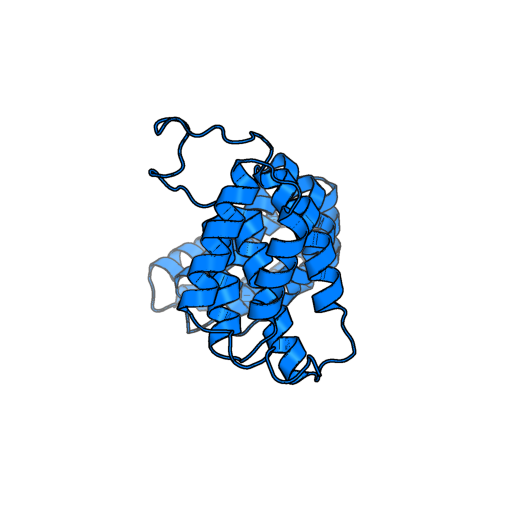6.333 1.00 66.56 193 ILE A O 1
ATOM 1518 N N . ASN A 1 194 ? 0.401 -13.887 -7.157 1.00 84.50 194 ASN A N 1
ATOM 1519 C CA . ASN A 1 194 ? -0.836 -13.135 -7.371 1.00 84.50 194 ASN A CA 1
ATOM 1520 C C . ASN A 1 194 ? -0.849 -12.363 -8.695 1.00 84.50 194 ASN A C 1
ATOM 1522 O O . ASN A 1 194 ? -0.134 -11.377 -8.873 1.00 84.50 194 ASN A O 1
ATOM 1526 N N . LEU A 1 195 ? -1.741 -12.767 -9.603 1.00 91.62 195 LEU A N 1
ATOM 1527 C CA . LEU A 1 195 ? -1.946 -12.123 -10.903 1.00 91.62 195 LEU A CA 1
ATOM 1528 C C . LEU A 1 195 ? -2.290 -10.629 -10.779 1.00 91.62 195 LEU A C 1
ATOM 1530 O O . LEU A 1 195 ? -1.811 -9.814 -11.565 1.00 91.62 195 LEU A O 1
ATOM 1534 N N . ARG A 1 196 ? -3.088 -10.254 -9.772 1.00 90.81 196 ARG A N 1
ATOM 1535 C CA . ARG A 1 196 ? -3.499 -8.866 -9.524 1.00 90.81 196 ARG A CA 1
ATOM 1536 C C . ARG A 1 196 ? -2.303 -7.993 -9.162 1.00 90.81 196 ARG A C 1
ATOM 1538 O O . ARG A 1 196 ? -2.178 -6.899 -9.710 1.00 90.81 196 ARG A O 1
ATOM 1545 N N . THR A 1 197 ? -1.413 -8.502 -8.311 1.00 92.25 197 THR A N 1
ATOM 1546 C CA . THR A 1 197 ? -0.165 -7.828 -7.926 1.00 92.25 197 THR A CA 1
ATOM 1547 C C . THR A 1 197 ? 0.707 -7.579 -9.148 1.00 92.25 197 THR A C 1
ATOM 1549 O O . THR A 1 197 ? 1.120 -6.445 -9.374 1.00 92.25 197 THR A O 1
ATOM 1552 N N . ARG A 1 198 ? 0.904 -8.600 -9.992 1.00 95.06 198 ARG A N 1
ATOM 1553 C CA . ARG A 1 198 ? 1.690 -8.490 -11.232 1.00 95.06 198 ARG A CA 1
ATOM 1554 C C . ARG A 1 198 ? 1.122 -7.420 -12.170 1.00 95.06 198 ARG A C 1
ATOM 1556 O O . ARG A 1 198 ? 1.853 -6.558 -12.654 1.00 95.06 198 ARG A O 1
ATOM 1563 N N . CYS A 1 199 ? -0.197 -7.419 -12.380 1.00 94.94 199 CYS A N 1
ATOM 1564 C CA . CYS A 1 199 ? -0.870 -6.417 -13.209 1.00 94.94 199 CYS A CA 1
ATOM 1565 C C . CYS A 1 199 ? -0.754 -4.997 -12.632 1.00 94.94 199 CYS A C 1
ATOM 1567 O O . CYS A 1 199 ? -0.535 -4.050 -13.390 1.00 94.94 199 CYS A O 1
ATOM 1569 N N . LYS A 1 200 ? -0.904 -4.826 -11.311 1.00 93.75 200 LYS A N 1
ATOM 1570 C CA . LYS A 1 200 ? -0.729 -3.525 -10.644 1.00 93.75 200 LYS A CA 1
ATOM 1571 C C . LYS A 1 200 ? 0.720 -3.044 -10.726 1.00 93.75 200 LYS A C 1
ATOM 1573 O O . LYS A 1 200 ? 0.929 -1.894 -11.087 1.00 93.75 200 LYS A O 1
ATOM 1578 N N . ALA A 1 201 ? 1.700 -3.917 -10.509 1.00 95.62 201 ALA A N 1
ATOM 1579 C CA . ALA A 1 201 ? 3.116 -3.581 -10.643 1.00 95.62 201 ALA A CA 1
ATOM 1580 C C . ALA A 1 201 ? 3.455 -3.118 -12.072 1.00 95.62 201 ALA A C 1
ATOM 1582 O O . ALA A 1 201 ? 4.086 -2.079 -12.242 1.00 95.62 201 ALA A O 1
ATOM 1583 N N . LEU A 1 202 ? 2.934 -3.793 -13.108 1.00 96.81 202 LEU A N 1
ATOM 1584 C CA . LEU A 1 202 ? 3.060 -3.333 -14.500 1.00 96.81 202 LEU A CA 1
ATOM 1585 C C . LEU A 1 202 ? 2.400 -1.964 -14.733 1.00 96.81 202 LEU A C 1
ATOM 1587 O O . LEU A 1 202 ? 2.923 -1.159 -15.500 1.00 96.81 202 LEU A O 1
ATOM 1591 N N . LYS A 1 203 ? 1.258 -1.678 -14.090 1.00 95.88 203 LYS A N 1
ATOM 1592 C CA . LYS A 1 203 ? 0.616 -0.350 -14.146 1.00 95.88 203 LYS A CA 1
ATOM 1593 C C . LYS A 1 203 ? 1.490 0.722 -13.491 1.00 95.88 203 LYS A C 1
ATOM 1595 O O . LYS A 1 203 ? 1.709 1.752 -14.122 1.00 95.88 203 LYS A O 1
ATOM 1600 N N . CYS A 1 204 ? 2.027 0.464 -12.299 1.00 94.56 204 CYS A N 1
ATOM 1601 C CA . CYS A 1 204 ? 2.943 1.372 -11.606 1.00 94.56 204 CYS A CA 1
ATOM 1602 C C . CYS A 1 204 ? 4.203 1.640 -12.437 1.00 94.56 204 CYS A C 1
ATOM 1604 O O . CYS A 1 204 ? 4.580 2.795 -12.627 1.00 94.56 204 CYS A O 1
ATOM 1606 N N . LEU A 1 205 ? 4.791 0.589 -13.018 1.00 95.50 205 LEU A N 1
ATOM 1607 C CA . LEU A 1 205 ? 5.974 0.687 -13.869 1.00 95.50 205 LEU A CA 1
ATOM 1608 C C . LEU A 1 205 ? 5.711 1.503 -15.145 1.00 95.50 205 LEU A C 1
ATOM 1610 O O . LEU A 1 205 ? 6.614 2.157 -15.642 1.00 95.50 205 LEU A O 1
ATOM 1614 N N . ARG A 1 206 ? 4.485 1.529 -15.678 1.00 95.62 206 ARG A N 1
ATOM 1615 C CA . ARG A 1 206 ? 4.118 2.472 -16.753 1.00 95.62 206 ARG A CA 1
ATOM 1616 C C . ARG A 1 206 ? 3.893 3.884 -16.238 1.00 95.62 206 ARG A C 1
ATOM 1618 O O . ARG A 1 206 ? 4.190 4.843 -16.930 1.00 95.62 206 ARG A O 1
ATOM 1625 N N . ARG A 1 207 ? 3.304 4.031 -15.054 1.00 92.50 207 ARG A N 1
ATOM 1626 C CA . ARG A 1 207 ? 2.914 5.347 -14.548 1.00 92.50 207 ARG A CA 1
ATOM 1627 C C . ARG A 1 207 ? 4.119 6.183 -14.120 1.00 92.50 207 ARG A C 1
ATOM 1629 O O . ARG A 1 207 ? 4.086 7.395 -14.323 1.00 92.50 207 ARG A O 1
ATOM 1636 N N . VAL A 1 208 ? 5.174 5.540 -13.617 1.00 91.69 208 VAL A N 1
ATOM 1637 C CA . VAL A 1 208 ? 6.428 6.203 -13.229 1.00 91.69 208 VAL A CA 1
ATOM 1638 C C . VAL A 1 208 ? 7.096 6.917 -14.413 1.00 91.69 208 VAL A C 1
ATOM 1640 O O . VAL A 1 208 ? 7.690 7.967 -14.220 1.00 91.69 208 VAL A O 1
ATOM 1643 N N . THR A 1 209 ? 6.919 6.454 -15.658 1.00 92.19 209 THR A N 1
ATOM 1644 C CA . THR A 1 209 ? 7.521 7.107 -16.841 1.00 92.19 209 THR A CA 1
ATOM 1645 C C . THR A 1 209 ? 6.945 8.479 -17.168 1.00 92.19 209 THR A C 1
ATOM 1647 O O . THR A 1 209 ? 7.487 9.180 -18.016 1.00 92.19 209 THR A O 1
ATOM 1650 N N . ARG A 1 210 ? 5.843 8.864 -16.521 1.00 89.12 210 ARG A N 1
ATOM 1651 C CA . ARG A 1 210 ? 5.162 10.143 -16.741 1.00 89.12 210 ARG A CA 1
ATOM 1652 C C . ARG A 1 210 ? 5.583 11.237 -15.761 1.00 89.12 210 ARG A C 1
ATOM 1654 O O . ARG A 1 210 ? 5.020 12.319 -15.836 1.00 89.12 210 ARG A O 1
ATOM 1661 N N . ILE A 1 211 ? 6.494 10.953 -14.831 1.00 86.31 211 ILE A N 1
ATOM 1662 C CA . ILE A 1 211 ? 6.963 11.928 -13.841 1.00 86.31 211 ILE A CA 1
ATOM 1663 C C . ILE A 1 211 ? 8.170 12.671 -14.444 1.00 86.31 211 ILE A C 1
ATOM 1665 O O . ILE A 1 211 ? 9.220 12.049 -14.644 1.00 86.31 211 ILE A O 1
ATOM 1669 N N . PRO A 1 212 ? 8.063 13.976 -14.759 1.00 82.44 212 PRO A N 1
ATOM 1670 C CA . PRO A 1 212 ? 9.107 14.686 -15.500 1.00 82.44 212 PRO A CA 1
ATOM 1671 C C . PRO A 1 212 ? 10.450 14.753 -14.764 1.00 82.44 212 PRO A C 1
ATOM 1673 O O . PRO A 1 212 ? 11.505 14.559 -15.366 1.00 82.44 212 PRO A O 1
ATOM 1676 N N . GLN A 1 213 ? 10.427 14.959 -13.445 1.00 82.06 213 GLN A N 1
ATOM 1677 C CA . GLN A 1 213 ? 11.624 15.200 -12.626 1.00 82.06 213 GLN A CA 1
ATOM 1678 C C . GLN A 1 213 ? 12.553 13.981 -12.559 1.00 82.06 213 GLN A C 1
ATOM 1680 O O . GLN A 1 213 ? 13.725 14.111 -12.213 1.00 82.06 213 GLN A O 1
ATOM 1685 N N . ILE A 1 214 ? 12.048 12.793 -12.895 1.00 84.44 214 ILE A N 1
ATOM 1686 C CA . ILE A 1 214 ? 12.799 11.534 -12.816 1.00 84.44 214 ILE A CA 1
ATOM 1687 C C . ILE A 1 214 ? 13.193 10.998 -14.188 1.00 84.44 214 ILE A C 1
ATOM 1689 O O . ILE A 1 214 ? 13.913 10.000 -14.260 1.00 84.44 214 ILE A O 1
ATOM 1693 N N . ALA A 1 215 ? 12.765 11.657 -15.270 1.00 86.62 215 ALA A N 1
ATOM 1694 C CA . ALA A 1 215 ? 13.062 11.247 -16.636 1.00 86.62 215 ALA A CA 1
ATOM 1695 C C . ALA A 1 215 ? 14.561 10.956 -16.866 1.00 86.62 215 ALA A C 1
ATOM 1697 O O . ALA A 1 215 ? 14.856 9.889 -17.408 1.00 86.62 215 ALA A O 1
ATOM 1698 N N . PRO A 1 216 ? 15.525 11.768 -16.373 1.00 88.75 216 PRO A N 1
ATOM 1699 C CA . PRO A 1 216 ? 16.949 11.467 -16.549 1.00 88.75 216 PRO A CA 1
ATOM 1700 C C . PRO A 1 216 ? 17.378 10.130 -15.935 1.00 88.75 216 PRO A C 1
ATOM 1702 O O . PRO A 1 216 ? 18.241 9.444 -16.478 1.00 88.75 216 PRO A O 1
ATOM 1705 N N . VAL A 1 217 ? 16.780 9.738 -14.805 1.00 88.88 217 VAL A N 1
ATOM 1706 C CA . VAL A 1 217 ? 17.070 8.456 -14.145 1.00 88.88 217 VAL A CA 1
ATOM 1707 C C . VAL A 1 217 ? 16.470 7.296 -14.933 1.00 88.88 217 VAL A C 1
ATOM 1709 O O . VAL A 1 217 ? 17.123 6.275 -15.142 1.00 88.88 217 VAL A O 1
ATOM 1712 N N . LEU A 1 218 ? 15.244 7.466 -15.430 1.00 91.44 218 LEU A N 1
ATOM 1713 C CA . LEU A 1 218 ? 14.568 6.442 -16.224 1.00 91.44 218 LEU A CA 1
ATOM 1714 C C . LEU A 1 218 ? 15.279 6.173 -17.552 1.00 91.44 218 LEU A C 1
ATOM 1716 O O . LEU A 1 218 ? 15.360 5.017 -17.961 1.00 91.44 218 LEU A O 1
ATOM 1720 N N . VAL A 1 219 ? 15.845 7.203 -18.189 1.00 92.56 219 VAL A N 1
ATOM 1721 C CA . VAL A 1 219 ? 16.649 7.051 -19.413 1.00 92.56 219 VAL A CA 1
ATOM 1722 C C . VAL A 1 219 ? 17.857 6.147 -19.174 1.00 92.56 219 VAL A C 1
ATOM 1724 O O . VAL A 1 219 ? 18.098 5.246 -19.977 1.00 92.56 219 VAL A O 1
ATOM 1727 N N . ARG A 1 220 ? 18.571 6.315 -18.051 1.00 92.50 220 ARG A N 1
ATOM 1728 C CA . ARG A 1 220 ? 19.713 5.450 -17.698 1.00 92.50 220 ARG A CA 1
ATOM 1729 C C . ARG A 1 220 ? 19.299 3.993 -17.497 1.00 92.50 220 ARG A C 1
ATOM 1731 O O . ARG A 1 220 ? 20.010 3.090 -17.923 1.00 92.50 220 ARG A O 1
ATOM 1738 N N . ASN A 1 221 ? 18.131 3.770 -16.897 1.00 91.38 221 ASN A N 1
ATOM 1739 C CA . ASN A 1 221 ? 17.643 2.428 -16.574 1.00 91.38 221 ASN A CA 1
ATOM 1740 C C . ASN A 1 221 ? 16.893 1.758 -17.737 1.00 91.38 221 ASN A C 1
ATOM 1742 O O . ASN A 1 221 ? 16.639 0.557 -17.686 1.00 91.38 221 ASN A O 1
ATOM 1746 N N . ARG A 1 222 ? 16.541 2.5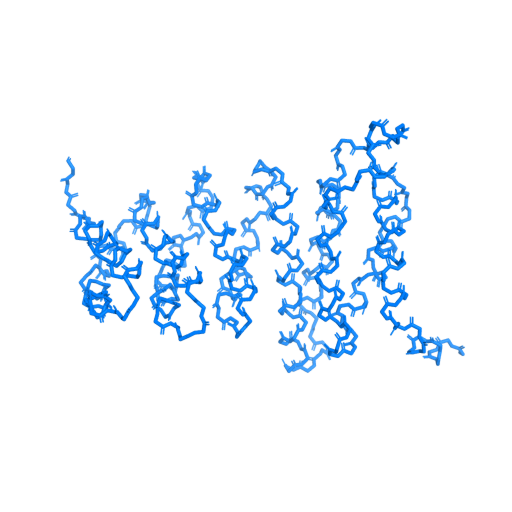02 -18.794 1.00 94.56 222 ARG A N 1
ATOM 1747 C CA . ARG A 1 222 ? 15.663 2.049 -19.885 1.00 94.56 222 ARG A CA 1
ATOM 1748 C C . ARG A 1 222 ? 16.074 0.700 -20.467 1.00 94.56 222 ARG A C 1
ATOM 1750 O O . ARG A 1 222 ? 15.227 -0.176 -20.625 1.00 94.56 222 ARG A O 1
ATOM 1757 N N . THR A 1 223 ? 17.357 0.533 -20.780 1.00 94.81 223 THR A N 1
ATOM 1758 C CA . THR A 1 223 ? 17.872 -0.685 -21.419 1.00 94.81 223 THR A CA 1
ATOM 1759 C C . THR A 1 223 ? 17.729 -1.908 -20.512 1.00 94.81 223 THR A C 1
ATOM 1761 O O . THR A 1 223 ? 17.241 -2.940 -20.969 1.00 94.81 223 THR A O 1
ATOM 1764 N N . ASP A 1 224 ? 18.076 -1.786 -19.225 1.00 95.00 224 ASP A N 1
ATOM 1765 C CA . ASP A 1 224 ? 17.913 -2.873 -18.246 1.00 95.00 224 ASP A CA 1
ATOM 1766 C C . ASP A 1 224 ? 16.433 -3.225 -18.048 1.00 95.00 224 ASP A C 1
ATOM 1768 O O . ASP A 1 224 ? 16.052 -4.396 -18.097 1.00 95.00 224 ASP A O 1
ATOM 1772 N N . VAL A 1 225 ? 15.568 -2.214 -17.921 1.00 96.19 225 VAL A N 1
ATOM 1773 C CA . VAL A 1 225 ? 14.127 -2.438 -17.757 1.00 96.19 225 VAL A CA 1
ATOM 1774 C C . VAL A 1 225 ? 13.534 -3.158 -18.969 1.00 96.19 225 VAL A C 1
ATOM 1776 O O . VAL A 1 225 ? 12.805 -4.132 -18.794 1.00 96.19 225 VAL A O 1
ATOM 1779 N N . LEU A 1 226 ? 13.859 -2.739 -20.195 1.00 96.81 226 LEU A N 1
ATOM 1780 C CA . LEU A 1 226 ? 13.368 -3.397 -21.411 1.00 96.81 226 LEU A CA 1
ATOM 1781 C C . LEU A 1 226 ? 13.864 -4.842 -21.531 1.00 96.81 226 LEU A C 1
ATOM 1783 O O . LEU A 1 226 ? 13.062 -5.729 -21.833 1.00 96.81 226 LEU A O 1
ATOM 1787 N N . ALA A 1 227 ? 15.143 -5.094 -21.238 1.00 96.25 227 ALA A N 1
ATOM 1788 C CA . ALA A 1 227 ? 15.698 -6.446 -21.222 1.00 96.25 227 ALA A CA 1
ATOM 1789 C C . ALA A 1 227 ? 14.956 -7.335 -20.212 1.00 96.25 227 ALA A C 1
ATOM 1791 O O . ALA A 1 227 ? 14.537 -8.447 -20.536 1.00 96.25 227 ALA A O 1
ATOM 1792 N N . ARG A 1 228 ? 14.697 -6.809 -19.011 1.00 94.88 228 ARG A N 1
ATOM 1793 C CA . ARG A 1 228 ? 13.937 -7.504 -17.970 1.00 94.88 228 ARG A CA 1
ATOM 1794 C C . ARG A 1 228 ? 12.470 -7.702 -18.310 1.00 94.88 228 ARG A C 1
ATOM 1796 O O . ARG A 1 228 ? 11.885 -8.633 -17.779 1.00 94.88 228 ARG A O 1
ATOM 1803 N N . LEU A 1 229 ? 11.842 -6.869 -19.136 1.00 96.06 229 LEU A N 1
ATOM 1804 C CA . LEU A 1 229 ? 10.434 -7.035 -19.521 1.00 96.06 229 LEU A CA 1
ATOM 1805 C C . LEU A 1 229 ? 10.233 -8.060 -20.646 1.00 96.06 229 LEU A C 1
ATOM 1807 O O . LEU A 1 229 ? 9.125 -8.578 -20.783 1.00 96.06 229 LEU A O 1
ATOM 1811 N N . MET A 1 230 ? 11.283 -8.385 -21.405 1.00 94.56 230 MET A N 1
ATOM 1812 C CA . MET A 1 230 ? 11.216 -9.294 -22.555 1.00 94.56 230 MET A CA 1
ATOM 1813 C C . MET A 1 230 ? 10.615 -10.660 -22.197 1.00 94.56 230 MET A C 1
ATOM 1815 O O . MET A 1 230 ? 9.747 -11.155 -22.910 1.00 94.56 230 MET A O 1
ATOM 1819 N N . GLY A 1 231 ? 10.981 -11.217 -21.036 1.00 92.00 231 GLY A N 1
ATOM 1820 C CA . GLY A 1 231 ? 10.461 -12.505 -20.560 1.00 92.00 231 GLY A CA 1
ATOM 1821 C C . GLY A 1 231 ? 8.947 -12.537 -20.299 1.00 92.00 231 GLY A C 1
ATOM 1822 O O . GLY A 1 231 ? 8.367 -13.612 -20.179 1.00 92.00 231 GLY A O 1
ATOM 1823 N N . LEU A 1 232 ? 8.274 -11.383 -20.231 1.00 93.81 232 LEU A N 1
ATOM 1824 C CA . LEU A 1 232 ? 6.819 -11.317 -20.050 1.00 93.81 232 LEU A CA 1
ATOM 1825 C C . LEU A 1 232 ? 6.039 -11.563 -21.332 1.00 93.81 232 LEU A C 1
ATOM 1827 O O . LEU A 1 232 ? 4.847 -11.865 -21.253 1.00 93.81 232 LEU A O 1
ATOM 1831 N N . LEU A 1 233 ? 6.675 -11.410 -22.495 1.00 92.38 233 LEU A N 1
ATOM 1832 C CA . LEU A 1 233 ? 6.034 -11.673 -23.781 1.00 92.38 233 LEU A CA 1
ATOM 1833 C C . LEU A 1 233 ? 5.681 -13.156 -23.932 1.00 92.38 233 LEU A C 1
ATOM 1835 O O . LEU A 1 233 ? 4.677 -13.464 -24.565 1.00 92.38 233 LEU A O 1
ATOM 1839 N N . ASP A 1 234 ? 6.406 -14.035 -23.241 1.00 93.06 234 ASP A N 1
ATOM 1840 C CA . ASP A 1 234 ? 6.159 -15.478 -23.196 1.00 93.06 234 ASP A CA 1
ATOM 1841 C C . ASP A 1 234 ? 5.420 -15.929 -21.922 1.00 93.06 234 ASP A C 1
ATOM 1843 O O . ASP A 1 234 ? 5.326 -17.121 -21.626 1.00 93.06 234 ASP A O 1
ATOM 1847 N N . ASP A 1 235 ? 4.853 -14.999 -21.141 1.00 95.31 235 ASP A N 1
ATOM 1848 C CA . ASP A 1 235 ? 4.154 -15.362 -19.906 1.00 95.31 235 ASP A CA 1
ATOM 1849 C C . ASP A 1 235 ? 2.940 -16.260 -20.183 1.00 95.31 235 ASP A C 1
ATOM 1851 O O . ASP A 1 235 ? 2.142 -16.010 -21.090 1.00 95.31 235 ASP A O 1
ATOM 1855 N N . HIS A 1 236 ? 2.725 -17.270 -19.339 1.00 93.19 236 HIS A N 1
ATOM 1856 C CA . HIS A 1 236 ? 1.628 -18.228 -19.494 1.00 93.19 236 HIS A CA 1
ATOM 1857 C C . HIS A 1 236 ? 0.228 -17.572 -19.429 1.00 93.19 236 HIS A C 1
ATOM 1859 O O . HIS A 1 236 ? -0.757 -18.123 -19.936 1.00 93.19 236 HIS A O 1
ATOM 1865 N N . LYS A 1 237 ? 0.092 -16.391 -18.814 1.00 94.88 237 LYS A N 1
ATOM 1866 C CA . LYS A 1 237 ? -1.175 -15.658 -18.697 1.00 94.88 237 LYS A CA 1
ATOM 1867 C C . LYS A 1 237 ? -1.264 -14.561 -19.760 1.00 94.88 237 LYS A C 1
ATOM 1869 O O . LYS A 1 237 ? -0.527 -13.580 -19.734 1.00 94.88 237 LYS A O 1
ATOM 1874 N N . ARG A 1 238 ? -2.275 -14.654 -20.636 1.00 95.38 238 ARG A N 1
ATOM 1875 C CA . ARG A 1 238 ? -2.552 -13.671 -21.707 1.00 95.38 238 ARG A CA 1
ATOM 1876 C C . ARG A 1 238 ? -2.576 -12.220 -21.215 1.00 95.38 238 ARG A C 1
ATOM 1878 O O . ARG A 1 238 ? -2.023 -11.351 -21.876 1.00 95.38 238 ARG A O 1
ATOM 1885 N N . VAL A 1 239 ? -3.192 -11.965 -20.059 1.00 96.06 239 VAL A N 1
ATOM 1886 C CA . VAL A 1 239 ? -3.291 -10.612 -19.485 1.00 96.06 239 VAL A CA 1
ATOM 1887 C C . VAL A 1 239 ? -1.923 -10.032 -19.105 1.00 96.06 239 VAL A C 1
ATOM 1889 O O . VAL A 1 239 ? -1.710 -8.829 -19.235 1.00 96.06 239 VAL A O 1
ATOM 1892 N N . ILE A 1 240 ? -0.972 -10.877 -18.691 1.00 96.69 240 ILE A N 1
ATOM 1893 C CA . ILE A 1 240 ? 0.397 -10.448 -18.396 1.00 96.69 240 ILE A CA 1
ATOM 1894 C C . ILE A 1 240 ? 1.145 -10.151 -19.683 1.00 96.69 240 ILE A C 1
ATOM 1896 O O . ILE A 1 240 ? 1.750 -9.090 -19.756 1.00 96.69 240 ILE A O 1
ATOM 1900 N N . ARG A 1 241 ? 1.021 -10.991 -20.718 1.00 96.69 241 ARG A N 1
ATOM 1901 C CA . ARG A 1 241 ? 1.604 -10.695 -22.039 1.00 96.69 241 ARG A CA 1
ATOM 1902 C C . ARG A 1 241 ? 1.118 -9.353 -22.586 1.00 96.69 241 ARG A C 1
ATOM 1904 O O . ARG A 1 241 ? 1.920 -8.529 -23.008 1.00 96.69 241 ARG A O 1
ATOM 1911 N N . GLN A 1 242 ? -0.190 -9.091 -22.504 1.00 96.69 242 GLN A N 1
ATOM 1912 C CA . GLN A 1 242 ? -0.788 -7.820 -22.933 1.00 96.69 242 GLN A CA 1
ATOM 1913 C C . GLN A 1 242 ? -0.248 -6.625 -22.140 1.00 96.69 242 GLN A C 1
ATOM 1915 O O . GLN A 1 242 ? 0.167 -5.625 -22.725 1.00 96.69 242 GLN A O 1
ATOM 1920 N N . HIS A 1 243 ? -0.236 -6.715 -20.807 1.00 96.62 243 HIS A N 1
ATOM 1921 C CA . HIS A 1 243 ? 0.317 -5.644 -19.983 1.00 96.62 243 HIS A CA 1
ATOM 1922 C C . HIS A 1 243 ? 1.829 -5.481 -20.165 1.00 96.62 243 HIS A C 1
ATOM 1924 O O . HIS A 1 243 ? 2.295 -4.348 -20.108 1.00 96.62 243 HIS A O 1
ATOM 1930 N N . GLY A 1 244 ? 2.570 -6.568 -20.376 1.00 97.00 244 GLY A N 1
ATOM 1931 C CA . GLY A 1 244 ? 4.008 -6.584 -20.630 1.00 97.00 244 GLY A CA 1
ATOM 1932 C C . GLY A 1 244 ? 4.344 -5.868 -21.931 1.00 97.00 244 GLY A C 1
ATOM 1933 O O . GLY A 1 244 ? 5.093 -4.897 -21.894 1.00 97.00 244 GLY A O 1
ATOM 1934 N N . ALA A 1 245 ? 3.697 -6.248 -23.036 1.00 97.44 245 ALA A N 1
ATOM 1935 C CA . ALA A 1 245 ? 3.850 -5.588 -24.333 1.00 97.44 245 ALA A CA 1
ATOM 1936 C C . ALA A 1 245 ? 3.529 -4.086 -24.257 1.00 97.44 245 ALA A C 1
ATOM 1938 O O . ALA A 1 245 ? 4.316 -3.254 -24.702 1.00 97.44 245 ALA A O 1
ATOM 1939 N N . LEU A 1 246 ? 2.418 -3.715 -23.607 1.00 97.44 246 LEU A N 1
ATOM 1940 C CA . LEU A 1 246 ? 2.077 -2.307 -23.396 1.00 97.44 246 LEU A CA 1
ATOM 1941 C C . LEU A 1 246 ? 3.144 -1.571 -22.571 1.00 97.44 246 LEU A C 1
ATOM 1943 O O . LEU A 1 246 ? 3.486 -0.434 -22.883 1.00 97.44 246 LEU A O 1
ATOM 1947 N N . THR A 1 247 ? 3.656 -2.188 -21.503 1.00 97.50 247 THR A N 1
ATOM 1948 C CA . THR A 1 247 ? 4.713 -1.577 -20.689 1.00 97.50 247 THR A CA 1
ATOM 1949 C C . THR A 1 247 ? 5.997 -1.402 -21.487 1.00 97.50 247 THR A C 1
ATOM 1951 O O . THR A 1 247 ? 6.580 -0.326 -21.417 1.00 97.50 247 THR A O 1
ATOM 1954 N N . MET A 1 248 ? 6.405 -2.397 -22.276 1.00 97.06 248 MET A N 1
ATOM 1955 C CA . MET A 1 248 ? 7.584 -2.300 -23.139 1.00 97.06 248 MET A CA 1
ATOM 1956 C C . MET A 1 248 ? 7.459 -1.150 -24.139 1.00 97.06 248 MET A C 1
ATOM 1958 O O . MET A 1 248 ? 8.379 -0.343 -24.223 1.00 97.06 248 MET A O 1
ATOM 1962 N N . ASN A 1 249 ? 6.308 -1.010 -24.806 1.00 96.00 249 ASN A N 1
ATOM 1963 C CA . ASN A 1 249 ? 6.062 0.086 -25.751 1.00 96.00 249 ASN A CA 1
ATOM 1964 C C . ASN A 1 249 ? 6.163 1.470 -25.093 1.00 96.00 249 ASN A C 1
ATOM 1966 O O . ASN A 1 249 ? 6.657 2.414 -25.696 1.00 96.00 249 ASN A O 1
ATOM 1970 N N . ILE A 1 250 ? 5.697 1.618 -23.851 1.00 96.00 250 ILE A N 1
ATOM 1971 C CA . ILE A 1 250 ? 5.834 2.893 -23.132 1.00 96.00 250 ILE A CA 1
ATOM 1972 C C . ILE A 1 250 ? 7.293 3.135 -22.735 1.00 96.00 250 ILE A C 1
ATOM 1974 O O . ILE A 1 250 ? 7.797 4.245 -22.880 1.00 96.00 250 ILE A O 1
ATOM 1978 N N . TRP A 1 251 ? 7.987 2.105 -22.250 1.00 95.88 251 TRP A N 1
ATOM 1979 C CA . TRP A 1 251 ? 9.381 2.222 -21.827 1.00 95.88 251 TRP A CA 1
ATOM 1980 C C . TRP A 1 251 ? 10.349 2.457 -22.987 1.00 95.88 251 TRP A C 1
ATOM 1982 O O . TRP A 1 251 ? 11.349 3.144 -22.794 1.00 95.88 251 TRP A O 1
ATOM 1992 N N . SER A 1 252 ? 10.058 1.968 -24.194 1.00 95.00 252 SER A N 1
ATOM 1993 C CA . SER A 1 252 ? 10.872 2.263 -25.380 1.00 95.00 252 SER A CA 1
ATOM 1994 C C . SER A 1 252 ? 10.842 3.744 -25.760 1.00 95.00 252 SER A C 1
ATOM 1996 O O . SER A 1 252 ? 11.832 4.248 -26.285 1.00 95.00 252 SER A O 1
ATOM 1998 N N . MET A 1 253 ? 9.750 4.448 -25.441 1.00 93.81 253 MET A N 1
ATOM 1999 C CA . MET A 1 253 ? 9.597 5.887 -25.689 1.00 93.81 253 MET A CA 1
ATOM 2000 C C . MET A 1 253 ? 10.271 6.767 -24.627 1.00 93.81 253 MET A C 1
ATOM 2002 O O . MET A 1 253 ? 10.398 7.972 -24.822 1.00 93.81 253 MET A O 1
ATOM 2006 N N . VAL A 1 254 ? 10.726 6.206 -23.500 1.00 92.31 254 VAL A N 1
ATOM 2007 C CA . VAL A 1 254 ? 11.418 6.985 -22.460 1.00 92.31 254 VAL A CA 1
ATOM 2008 C C . VAL A 1 254 ? 12.690 7.605 -23.041 1.00 92.31 254 VAL A C 1
ATOM 2010 O O . VAL A 1 254 ? 13.557 6.894 -23.555 1.00 92.31 254 VAL A O 1
ATOM 2013 N N . GLY A 1 255 ? 12.808 8.931 -22.939 1.00 83.44 255 GLY A N 1
ATOM 2014 C CA . GLY A 1 255 ? 13.946 9.693 -23.462 1.00 83.44 255 GLY A CA 1
ATOM 2015 C C . GLY A 1 255 ? 13.928 9.927 -24.968 1.00 83.44 255 GLY A C 1
ATOM 2016 O O . GLY A 1 255 ? 14.939 10.369 -25.502 1.00 83.44 255 GLY A O 1
ATOM 2017 N N . GLN A 1 256 ? 12.832 9.603 -25.655 1.00 81.81 256 GLN A N 1
ATOM 2018 C CA . GLN A 1 256 ? 12.603 10.099 -27.008 1.00 81.81 256 GLN A CA 1
ATOM 2019 C C . GLN A 1 256 ? 11.882 11.443 -26.908 1.00 81.81 256 GLN A C 1
ATOM 2021 O O . GLN A 1 256 ? 10.968 11.591 -26.095 1.00 81.81 256 GLN A O 1
ATOM 2026 N N . GLU A 1 257 ? 12.329 12.427 -27.682 1.00 58.50 257 GLU A N 1
ATOM 2027 C CA . GLU A 1 257 ? 11.620 13.698 -27.818 1.00 58.50 257 GLU A CA 1
ATOM 2028 C C . GLU A 1 257 ? 10.272 13.427 -28.500 1.00 58.50 257 GLU A C 1
ATOM 2030 O O . GLU A 1 257 ? 10.207 12.689 -29.485 1.00 58.50 257 GLU A O 1
ATOM 2035 N N . SER A 1 258 ? 9.193 13.942 -27.910 1.00 52.22 258 SER A N 1
ATOM 2036 C CA . SER A 1 258 ? 7.838 13.902 -28.472 1.00 52.22 258 SER A CA 1
ATOM 2037 C C . SER A 1 258 ? 7.644 14.968 -29.534 1.00 52.22 258 SER A C 1
ATOM 2039 O O . SER A 1 258 ? 8.038 16.116 -29.228 1.00 52.22 258 SER A O 1
#

InterPro domains:
  IPR011989 Armadillo-like helical [G3DSA:1.25.10.10] (35-253)
  IPR016024 Armadillo-type fold [SSF48371] (32-249)
  IPR024687 MMS19, C-terminal [PF12460] (13-208)
  IPR039920 DNA repair/transcription protein MMS19 [PTHR12891] (13-255)

pLDDT: mean 84.22, std 12.04, range [29.03, 97.5]

Secondary structure (DSSP, 8-state):
--SSSSSS---HHHHHHHHHHHHHHHHHT-TTHHHHHHHHHHHHTS-HHHHHHHHHGGGGGTS--GGGSTTTT----TTHHHHHHHHHHHHHHHHHT-TTS-HHHHHHHHHHHHHHHHHHHHTS-HHHHHHHSGGGHHHHHHHTTSS-HHHHHHHHHHHHHHHHH--HHHHHHHHHTHHHHHHHHHHHHT-SS-HHHHHHHHHHHHHGGG-GGGHHHHHHHHHHHHHHHHTTTT-SSHHHHHHHHHHHHHHHTTT---

Foldseek 3Di:
DPPVPPQVQLDPVSLLVLLVVLLLCLFLVHPCNLVSLVVLLVQLLDDLPRNQVSLVSLLVSQDDDPCCDVVVVHRGDPCSLVVVCVSNVVVLVCLLPDPPDDPVSSLSSLLSSLSNVLSSLVRDDLVSCQVPCLVVVVSLLVQLVDPDPNSVLSSLVSLLSLLVVLDPSSLVSCLVCVVSLLVSLLVQLPDPPDPSSNLSSLVSLLSNLPRVVNLVVLVVCLVVSLVSLPVQCPDPDPSSNVSSVVSNVSSVCRPPDD

Sequence (258 aa):
MNDFMAIRGLTEESLILATWVTKGILLKGGKSLEEWLDKLLRFTTASKEISRIAADCWWLLLGDTPDLSTEAGFNIKLLHPQRLFALTLPKLKVVIEDKTKSSREMSTIKENMLLILGHLLSLIPSEVQSRELPPLLPLLLESLASSDSSLVNSSLSTLMQLFNEGSPEVEQLLGKNVEKLVSEFLRLVYTKINLRTRCKALKCLRRVTRIPQIAPVLVRNRTDVLARLMGLLDDHKRVIRQHGALTMNIWSMVGQES